Protein AF-A0A7Y5PXL3-F1 (afdb_monomer_lite)

Sequence (195 aa):
MLSSRPIRLAFLCAIALPSCVALAPESEGASERRELAARLFAEHCAACHGAAGEADGRVAASLFPPPRRFSDGRLRLTSARDGRPVRADIEATLRRGMPGSAMPSWEWLGDEAVGALAGHVLELVEVGAERRITLESLTAGEALDRAAARERAKELVQAEARFEAPPRVTPNASVLARGKALYRENCARCHGETG

Structure (mmCIF, N/CA/C/O backbone):
data_AF-A0A7Y5PXL3-F1
#
_entry.id   AF-A0A7Y5PXL3-F1
#
loop_
_atom_site.group_PDB
_atom_site.id
_atom_site.type_symbol
_atom_site.label_atom_id
_atom_site.label_alt_id
_atom_site.label_comp_id
_atom_site.label_asym_id
_atom_site.label_entity_id
_atom_site.label_seq_id
_atom_site.pdbx_PDB_ins_code
_atom_site.Cartn_x
_atom_site.Cartn_y
_atom_site.Cartn_z
_atom_site.occupancy
_atom_site.B_iso_or_equiv
_atom_site.auth_seq_id
_atom_site.auth_comp_id
_atom_site.auth_asym_id
_atom_site.auth_atom_id
_atom_site.pdbx_PDB_model_num
ATOM 1 N N . MET A 1 1 ? 18.479 -11.035 96.429 1.00 51.31 1 MET A N 1
ATOM 2 C CA . MET A 1 1 ? 18.845 -11.425 95.052 1.00 51.31 1 MET A CA 1
ATOM 3 C C . MET A 1 1 ? 17.591 -11.932 94.362 1.00 51.31 1 MET A C 1
ATOM 5 O O . MET A 1 1 ? 17.105 -12.970 94.768 1.00 51.31 1 MET A O 1
ATOM 9 N N . LEU A 1 2 ? 17.023 -11.167 93.429 1.00 42.59 2 LEU A N 1
ATOM 10 C CA . LEU A 1 2 ? 16.554 -11.609 92.107 1.00 42.59 2 LEU A CA 1
ATOM 11 C C . LEU A 1 2 ? 15.908 -10.394 91.428 1.00 42.59 2 LEU A C 1
ATOM 13 O O . LEU A 1 2 ? 14.932 -9.822 91.897 1.00 42.59 2 LEU A O 1
ATOM 17 N N . SER A 1 3 ? 16.567 -9.979 90.355 1.00 48.06 3 SER A N 1
ATOM 18 C CA . SER A 1 3 ? 16.198 -8.917 89.430 1.00 48.06 3 SER A CA 1
ATOM 19 C C . SER A 1 3 ? 15.136 -9.433 88.461 1.00 48.06 3 SER A C 1
ATOM 21 O O . SER A 1 3 ? 15.217 -10.575 88.011 1.00 48.06 3 SER A O 1
ATOM 23 N N . SER A 1 4 ? 14.152 -8.612 88.101 1.00 53.09 4 SER A N 1
ATOM 24 C CA . SER A 1 4 ? 13.255 -8.890 86.974 1.00 53.09 4 SER A CA 1
ATOM 25 C C . SER A 1 4 ? 12.930 -7.579 86.265 1.00 53.09 4 SER A C 1
ATOM 27 O O . SER A 1 4 ? 12.324 -6.673 86.828 1.00 53.09 4 SER A O 1
ATOM 29 N N . ARG A 1 5 ? 13.456 -7.462 85.042 1.00 57.03 5 ARG A N 1
ATOM 30 C CA . ARG A 1 5 ? 13.411 -6.285 84.163 1.00 57.03 5 ARG A CA 1
ATOM 31 C C . ARG A 1 5 ? 12.074 -6.211 83.406 1.00 57.03 5 ARG A C 1
ATOM 33 O O . ARG A 1 5 ? 11.535 -7.264 83.074 1.00 57.03 5 ARG A O 1
ATOM 40 N N . PRO A 1 6 ? 11.573 -5.013 83.053 1.00 57.16 6 PRO A N 1
ATOM 41 C CA . PRO A 1 6 ? 10.353 -4.877 82.263 1.00 57.16 6 PRO A CA 1
ATOM 42 C C . PRO A 1 6 ? 10.599 -5.123 80.765 1.00 57.16 6 PRO A C 1
ATOM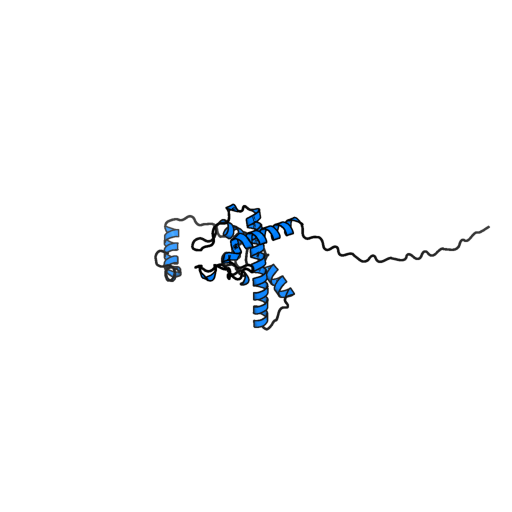 44 O O . PRO A 1 6 ? 11.599 -4.685 80.192 1.00 57.16 6 PRO A O 1
ATOM 47 N N . ILE A 1 7 ? 9.643 -5.810 80.140 1.00 56.44 7 ILE A N 1
ATOM 48 C CA . ILE A 1 7 ? 9.566 -6.114 78.706 1.00 56.44 7 ILE A CA 1
ATOM 49 C C . ILE A 1 7 ? 9.204 -4.828 77.947 1.00 56.44 7 ILE A C 1
ATOM 51 O O . ILE A 1 7 ? 8.174 -4.214 78.220 1.00 56.44 7 ILE A O 1
ATOM 55 N N . ARG A 1 8 ? 10.040 -4.410 76.988 1.00 53.31 8 ARG A N 1
ATOM 56 C CA . ARG A 1 8 ? 9.726 -3.317 76.053 1.00 53.31 8 ARG A CA 1
ATOM 57 C C . ARG A 1 8 ? 9.084 -3.903 74.796 1.00 53.31 8 ARG A C 1
ATOM 59 O O . ARG A 1 8 ? 9.737 -4.634 74.059 1.00 53.31 8 ARG A O 1
ATOM 66 N N . LEU A 1 9 ? 7.817 -3.570 74.563 1.00 53.19 9 LEU A N 1
ATOM 67 C CA . LEU A 1 9 ? 7.077 -3.904 73.348 1.00 53.19 9 LEU A CA 1
ATOM 68 C C . LEU A 1 9 ? 7.453 -2.895 72.249 1.00 53.19 9 LEU A C 1
ATOM 70 O O . LEU A 1 9 ? 7.174 -1.704 72.379 1.00 53.19 9 LEU A O 1
ATOM 74 N N . ALA A 1 10 ? 8.130 -3.352 71.196 1.00 53.47 10 ALA A N 1
ATOM 75 C CA . ALA A 1 10 ? 8.471 -2.528 70.042 1.00 53.47 10 ALA A CA 1
ATOM 76 C C . ALA A 1 10 ? 7.319 -2.563 69.024 1.00 53.47 10 ALA A C 1
ATOM 78 O O . ALA A 1 10 ? 7.068 -3.589 68.398 1.00 53.47 10 ALA A O 1
ATOM 79 N N . PHE A 1 11 ? 6.618 -1.439 68.864 1.00 52.25 11 PHE A N 1
ATOM 80 C CA . PHE A 1 11 ? 5.688 -1.213 67.758 1.00 52.25 11 PHE A CA 1
ATOM 81 C C . PHE A 1 11 ? 6.500 -0.963 66.477 1.00 52.25 11 PHE A C 1
ATOM 83 O O . PHE A 1 11 ? 7.099 0.101 66.319 1.00 52.25 11 PHE A O 1
ATOM 90 N N . LEU A 1 12 ? 6.533 -1.935 65.562 1.00 55.22 12 LEU A N 1
ATOM 91 C CA . LEU A 1 12 ? 6.991 -1.709 64.191 1.00 55.22 12 LEU A CA 1
ATOM 92 C C . LEU A 1 12 ? 5.851 -1.080 63.382 1.00 55.22 12 LEU A C 1
ATOM 94 O O . LEU A 1 12 ? 4.868 -1.736 63.047 1.00 55.22 12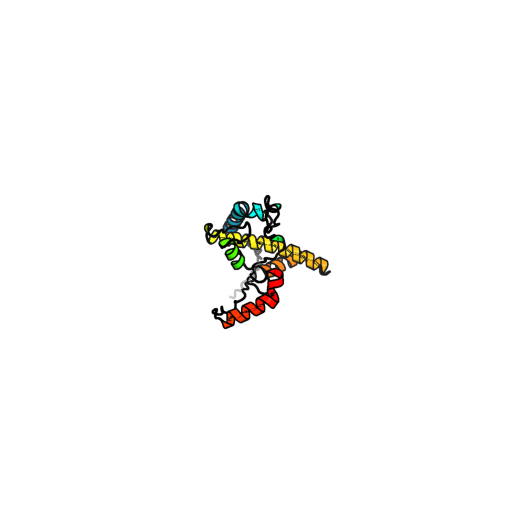 LEU A O 1
ATOM 98 N N . CYS A 1 13 ? 5.995 0.207 63.078 1.00 48.44 13 CYS A N 1
ATOM 99 C CA . CYS A 1 13 ? 5.156 0.925 62.128 1.00 48.44 13 CYS A CA 1
ATOM 100 C C . CYS A 1 13 ? 5.584 0.526 60.705 1.00 48.44 13 CYS A C 1
ATOM 102 O O . CYS A 1 13 ? 6.665 0.902 60.252 1.00 48.44 13 CYS A O 1
ATOM 104 N N . ALA A 1 14 ? 4.771 -0.278 60.018 1.0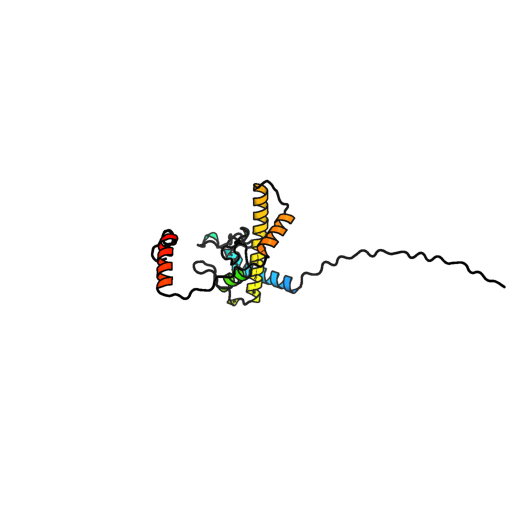0 59.69 14 ALA A N 1
ATOM 105 C CA . ALA A 1 14 ? 4.983 -0.617 58.615 1.00 59.69 14 ALA A CA 1
ATOM 106 C C . ALA A 1 14 ? 4.561 0.573 57.738 1.00 59.69 14 ALA A C 1
ATOM 108 O O . ALA A 1 14 ? 3.379 0.780 57.471 1.00 59.69 14 ALA A O 1
ATOM 109 N N . ILE A 1 15 ? 5.535 1.379 57.317 1.00 60.81 15 ILE A N 1
ATOM 110 C CA . ILE A 1 15 ? 5.332 2.462 56.352 1.00 60.81 15 ILE A CA 1
ATOM 111 C C . ILE A 1 15 ? 5.178 1.823 54.967 1.00 60.81 15 ILE A C 1
ATOM 113 O O . ILE A 1 15 ? 6.144 1.320 54.394 1.00 60.81 15 ILE A O 1
ATOM 117 N N . ALA A 1 16 ? 3.955 1.822 54.438 1.00 61.25 16 ALA A N 1
ATOM 118 C CA . ALA A 1 16 ? 3.683 1.457 53.055 1.00 61.25 16 ALA A CA 1
ATOM 119 C C . ALA A 1 16 ? 4.235 2.553 52.128 1.00 61.25 16 ALA A C 1
ATOM 121 O O . ALA A 1 16 ? 3.724 3.673 52.105 1.00 61.25 16 ALA A O 1
ATOM 122 N N . LEU A 1 17 ? 5.300 2.241 51.387 1.00 54.06 17 LEU A N 1
ATOM 123 C CA . LEU A 1 17 ? 5.822 3.113 50.338 1.00 54.06 17 LEU A CA 1
ATOM 124 C C . LEU A 1 17 ? 4.865 3.083 49.134 1.00 54.06 17 LEU A C 1
ATOM 126 O O . LEU A 1 17 ? 4.527 1.992 48.665 1.00 54.06 17 LEU A O 1
ATOM 130 N N . PRO A 1 18 ? 4.428 4.243 48.613 1.00 58.66 18 PRO A N 1
ATOM 131 C CA . PRO A 1 18 ? 3.624 4.289 47.405 1.00 58.66 18 PRO A CA 1
ATOM 132 C C . PRO A 1 18 ? 4.492 3.820 46.236 1.00 58.66 18 PRO A C 1
ATOM 134 O O . PRO A 1 18 ? 5.568 4.360 45.986 1.00 58.66 18 PRO A O 1
ATOM 137 N N . SER A 1 19 ? 4.031 2.778 45.547 1.00 54.12 19 SER A N 1
ATOM 138 C CA . SER A 1 19 ? 4.694 2.240 44.365 1.00 54.12 19 SER A CA 1
ATOM 139 C C . SER A 1 19 ? 4.644 3.294 43.258 1.00 54.12 19 SER A C 1
ATOM 141 O O . SER A 1 19 ? 3.607 3.533 42.640 1.00 54.12 19 SER A O 1
ATOM 143 N N . CYS A 1 20 ? 5.761 3.983 43.056 1.00 49.78 20 CYS A N 1
ATOM 144 C CA . CYS A 1 20 ? 5.993 4.834 41.904 1.00 49.78 20 CYS A CA 1
ATOM 145 C C . CYS A 1 20 ? 6.095 3.933 40.670 1.00 49.78 20 CYS A C 1
ATOM 147 O O . CYS A 1 20 ? 7.133 3.336 40.395 1.00 49.78 20 CYS A O 1
ATOM 149 N N . VAL A 1 21 ? 4.994 3.825 39.927 1.00 56.62 21 VAL A N 1
ATOM 150 C CA . VAL A 1 21 ? 5.004 3.267 38.575 1.00 56.62 21 VAL A CA 1
ATOM 151 C C . VAL A 1 21 ? 5.800 4.235 37.704 1.00 56.62 21 VAL A C 1
ATOM 153 O O . VAL A 1 21 ? 5.285 5.251 37.243 1.00 56.62 21 VAL A O 1
ATOM 156 N N . ALA A 1 22 ? 7.088 3.952 37.527 1.00 51.03 22 ALA A N 1
ATOM 157 C CA . ALA A 1 22 ? 7.892 4.594 36.506 1.00 51.03 22 ALA A CA 1
ATOM 158 C C . ALA A 1 22 ? 7.358 4.131 35.143 1.00 51.03 22 ALA A C 1
ATOM 160 O O . ALA A 1 22 ? 7.511 2.963 34.785 1.00 51.03 22 ALA A O 1
ATOM 161 N N . LEU A 1 23 ? 6.713 5.029 34.389 1.00 49.97 23 LEU A N 1
ATOM 162 C CA . LEU A 1 23 ? 6.572 4.829 32.950 1.00 49.97 23 LEU A CA 1
ATOM 163 C C . LEU A 1 23 ? 7.993 4.759 32.390 1.00 49.97 23 LEU A C 1
ATOM 165 O O . LEU A 1 23 ? 8.714 5.756 32.403 1.00 49.97 23 LEU A O 1
ATOM 169 N N . ALA A 1 24 ? 8.413 3.569 31.968 1.00 50.22 24 ALA A N 1
ATOM 170 C CA . ALA A 1 24 ? 9.673 3.416 31.265 1.00 50.22 24 ALA A CA 1
ATOM 171 C C . ALA A 1 24 ? 9.648 4.332 30.026 1.00 50.22 24 ALA A C 1
ATOM 173 O O . ALA A 1 24 ? 8.641 4.326 29.309 1.00 50.22 24 ALA A O 1
ATOM 174 N N . PRO A 1 25 ? 10.703 5.128 29.771 1.00 51.75 25 PRO A N 1
ATOM 175 C CA . PRO A 1 25 ? 10.797 5.879 28.531 1.00 51.75 25 PRO A CA 1
ATOM 176 C C . PRO A 1 25 ? 10.759 4.879 27.374 1.00 51.75 25 PRO A C 1
ATOM 178 O O . PRO A 1 25 ? 11.489 3.883 27.380 1.00 51.75 25 PRO A O 1
ATOM 181 N N . GLU A 1 26 ? 9.883 5.113 26.395 1.00 55.94 26 GLU A N 1
ATOM 182 C CA . GLU A 1 26 ? 10.004 4.441 25.103 1.00 55.94 26 GLU A CA 1
ATOM 183 C C . GLU A 1 26 ? 11.451 4.625 24.629 1.00 55.94 26 GLU A C 1
ATOM 185 O O . GLU A 1 26 ? 11.992 5.724 24.743 1.00 55.94 26 GLU A O 1
ATOM 190 N N . SER A 1 27 ? 12.110 3.545 24.197 1.00 65.19 27 SER A N 1
ATOM 191 C CA . SER A 1 27 ? 13.550 3.572 23.916 1.00 65.19 27 SER A CA 1
ATOM 192 C C . SER A 1 27 ? 13.899 4.748 22.997 1.00 65.19 27 SER A C 1
ATOM 194 O O . SER A 1 27 ? 13.214 4.960 22.001 1.00 65.19 27 SER A O 1
ATOM 196 N N . GLU A 1 28 ? 14.937 5.527 23.322 1.00 66.62 28 GLU A N 1
ATOM 197 C CA . GLU A 1 28 ? 15.302 6.763 22.598 1.00 66.62 28 GLU A CA 1
ATOM 198 C C . GLU A 1 28 ? 15.369 6.540 21.074 1.00 66.62 28 GLU A C 1
ATOM 200 O O . GLU A 1 28 ? 14.774 7.288 20.298 1.00 66.62 28 GLU A O 1
ATOM 205 N N . GLY A 1 29 ? 15.927 5.402 20.645 1.00 78.00 29 GLY A N 1
ATOM 206 C CA . GLY A 1 29 ? 15.971 5.023 19.231 1.00 78.00 29 GLY A CA 1
ATOM 207 C C . GLY A 1 29 ? 14.606 4.740 18.580 1.00 78.00 29 GLY A C 1
ATOM 208 O O . GLY A 1 29 ? 14.487 4.793 17.359 1.00 78.00 29 GLY A O 1
ATOM 209 N N . ALA A 1 30 ? 13.550 4.425 19.335 1.00 81.94 30 ALA A N 1
ATOM 210 C CA . ALA A 1 30 ? 12.190 4.331 18.797 1.00 81.94 30 ALA A CA 1
ATOM 211 C C . ALA A 1 30 ? 11.600 5.713 18.479 1.00 81.94 30 ALA A C 1
ATOM 213 O O . ALA A 1 30 ? 10.922 5.848 17.459 1.00 81.94 30 ALA A O 1
ATOM 214 N N . SER A 1 31 ? 11.885 6.734 19.297 1.00 86.88 31 SER A N 1
ATOM 215 C CA . SER A 1 31 ? 11.472 8.114 19.007 1.00 86.88 31 SER A CA 1
ATOM 216 C C . SER A 1 31 ? 12.170 8.645 17.761 1.00 86.88 31 SER A C 1
ATOM 218 O O . SER A 1 31 ? 11.500 9.078 16.825 1.00 86.88 31 SER A O 1
ATOM 220 N N . GLU A 1 32 ? 13.493 8.495 17.692 1.00 91.50 32 GLU A N 1
ATOM 221 C CA . GLU A 1 32 ? 14.299 8.942 16.551 1.00 91.50 32 GLU A CA 1
ATOM 222 C C . GLU A 1 32 ? 13.847 8.291 15.235 1.00 91.50 32 GLU A C 1
ATOM 224 O O . GLU A 1 32 ? 13.679 8.976 14.224 1.00 91.50 32 GLU A O 1
ATOM 229 N N . ARG A 1 33 ? 13.560 6.979 15.242 1.00 91.75 33 ARG A N 1
ATOM 230 C CA . ARG A 1 33 ? 13.028 6.281 14.058 1.00 91.75 33 ARG A CA 1
ATOM 231 C C . ARG A 1 33 ? 11.663 6.811 13.623 1.00 91.75 33 ARG A C 1
ATOM 233 O O . ARG A 1 33 ? 11.424 6.916 12.422 1.00 91.75 33 ARG A O 1
ATOM 240 N N . ARG A 1 34 ? 10.767 7.143 14.559 1.00 93.62 34 ARG A N 1
ATOM 241 C CA . ARG A 1 34 ? 9.452 7.723 14.225 1.00 93.62 34 ARG A CA 1
ATOM 242 C C . ARG A 1 34 ? 9.587 9.130 13.660 1.00 93.62 34 ARG A C 1
ATOM 244 O O . ARG A 1 34 ? 8.928 9.448 12.676 1.00 93.62 34 ARG A O 1
ATOM 251 N N . GLU A 1 35 ? 10.467 9.948 14.226 1.00 95.81 35 GLU A N 1
ATOM 252 C CA . GLU A 1 35 ? 10.753 11.292 13.716 1.00 95.81 35 GLU A CA 1
ATOM 253 C C . GLU A 1 35 ? 11.380 11.244 12.319 1.00 95.81 35 GLU A C 1
ATOM 255 O O . GLU A 1 35 ? 10.972 11.990 11.427 1.00 95.81 35 GLU A O 1
ATOM 260 N N . LEU A 1 36 ? 12.330 10.329 12.094 1.00 96.31 36 LEU A N 1
ATOM 261 C CA . LEU A 1 36 ? 12.888 10.055 10.772 1.00 96.31 36 LEU A CA 1
ATOM 262 C C . LEU A 1 36 ? 11.789 9.647 9.785 1.00 96.31 36 LEU A C 1
ATOM 264 O O . LEU A 1 36 ? 11.693 10.232 8.707 1.00 96.31 36 LEU A O 1
ATOM 268 N N . ALA A 1 37 ? 10.943 8.685 10.157 1.00 97.38 37 ALA A N 1
ATOM 269 C CA . ALA A 1 37 ? 9.873 8.202 9.294 1.00 97.38 37 ALA A CA 1
ATOM 270 C C . ALA A 1 37 ? 8.865 9.304 8.945 1.00 97.38 37 ALA A C 1
ATOM 272 O O . ALA A 1 37 ? 8.506 9.445 7.779 1.00 97.38 37 ALA A O 1
ATOM 273 N N . ALA A 1 38 ? 8.447 10.110 9.925 1.00 97.31 38 ALA A N 1
ATOM 274 C CA . ALA A 1 38 ? 7.505 11.206 9.720 1.00 97.31 38 ALA A CA 1
ATOM 275 C C . ALA A 1 38 ? 8.065 12.269 8.761 1.00 97.31 38 ALA A C 1
ATOM 277 O O . ALA A 1 38 ? 7.357 12.708 7.852 1.00 97.31 38 ALA A O 1
ATOM 278 N N . ARG A 1 39 ? 9.345 12.644 8.914 1.00 98.19 39 ARG A N 1
ATOM 279 C CA . ARG A 1 39 ? 10.019 13.576 7.992 1.00 98.19 39 ARG A CA 1
ATOM 280 C C . ARG A 1 39 ? 10.087 13.008 6.577 1.00 98.19 39 ARG A C 1
ATOM 282 O O . ARG A 1 39 ? 9.607 13.648 5.645 1.00 98.19 39 ARG A O 1
ATOM 289 N N . LEU A 1 40 ? 10.592 11.783 6.424 1.00 98.44 40 LEU A N 1
ATOM 290 C CA . LEU A 1 40 ? 10.701 11.131 5.116 1.00 98.44 40 LEU A CA 1
ATOM 291 C C . LEU A 1 40 ? 9.334 10.954 4.448 1.00 98.44 40 LEU A C 1
ATOM 293 O O . LEU A 1 40 ? 9.194 11.175 3.248 1.00 98.44 40 LEU A O 1
ATOM 297 N N . PHE A 1 41 ? 8.303 10.587 5.210 1.00 98.62 41 PHE A N 1
ATOM 298 C CA . PHE A 1 41 ? 6.957 10.429 4.675 1.00 98.62 41 PHE A CA 1
ATOM 299 C C . PHE A 1 41 ? 6.381 11.769 4.206 1.00 98.62 41 PHE A C 1
ATOM 301 O O . PHE A 1 41 ? 5.799 11.839 3.121 1.00 98.62 41 PHE A O 1
ATOM 308 N N . ALA A 1 42 ? 6.573 12.844 4.973 1.00 98.44 42 ALA A N 1
ATOM 309 C CA . ALA A 1 42 ? 6.156 14.185 4.571 1.00 98.44 42 ALA A CA 1
ATOM 310 C C . ALA A 1 42 ? 6.868 14.651 3.287 1.00 98.44 42 ALA A C 1
ATOM 312 O O . ALA A 1 42 ? 6.223 15.194 2.387 1.00 98.44 42 ALA A O 1
ATOM 313 N N . GLU A 1 43 ? 8.172 14.393 3.181 1.00 98.12 43 GLU A N 1
ATOM 314 C CA . GLU A 1 43 ? 9.009 14.789 2.044 1.00 98.12 43 GLU A CA 1
ATOM 315 C C . GLU A 1 43 ? 8.706 13.979 0.773 1.00 98.12 43 GLU A C 1
ATOM 317 O O . GLU A 1 43 ? 8.638 14.540 -0.324 1.00 98.12 43 GLU A O 1
ATOM 322 N N . HIS A 1 44 ? 8.496 12.667 0.905 1.00 98.19 44 HIS A N 1
ATOM 323 C CA . HIS A 1 44 ? 8.501 11.742 -0.231 1.00 98.19 44 HIS A CA 1
ATOM 324 C C . HIS A 1 44 ? 7.153 11.075 -0.529 1.00 98.19 44 HIS A C 1
ATOM 326 O O . HIS A 1 44 ? 6.914 10.667 -1.666 1.00 98.19 44 HIS A O 1
ATOM 332 N N . CYS A 1 45 ? 6.252 10.961 0.449 1.00 98.38 45 CYS A N 1
ATOM 333 C CA . CYS A 1 45 ? 5.047 10.131 0.328 1.00 98.38 45 CYS A CA 1
ATOM 334 C C . CYS A 1 45 ? 3.745 10.941 0.381 1.00 98.38 45 CYS A C 1
ATOM 336 O O . CYS A 1 45 ? 2.821 10.680 -0.396 1.00 98.38 45 CYS A O 1
ATOM 338 N N . ALA A 1 46 ? 3.666 11.947 1.255 1.00 98.44 46 ALA A N 1
ATOM 339 C CA . ALA A 1 46 ? 2.437 12.685 1.552 1.00 98.44 46 ALA A CA 1
ATOM 340 C C . ALA A 1 46 ? 1.878 13.457 0.344 1.00 98.44 46 ALA A C 1
ATOM 342 O O . ALA A 1 46 ? 0.673 13.688 0.260 1.00 98.44 46 ALA A O 1
ATOM 343 N N . ALA A 1 47 ? 2.726 13.805 -0.632 1.00 98.25 47 ALA A N 1
ATOM 344 C CA . ALA A 1 47 ? 2.300 14.414 -1.893 1.00 98.25 47 ALA A CA 1
ATOM 345 C C . ALA A 1 47 ? 1.229 13.588 -2.624 1.00 98.25 47 ALA A C 1
ATOM 347 O O . ALA A 1 47 ? 0.319 14.167 -3.219 1.00 98.25 47 ALA A O 1
ATOM 348 N N . CYS A 1 48 ? 1.340 12.259 -2.555 1.00 98.44 48 CYS A N 1
ATOM 349 C CA . CYS A 1 48 ? 0.436 11.311 -3.200 1.00 98.44 48 CYS A CA 1
ATOM 350 C C . CYS A 1 48 ? -0.490 10.643 -2.175 1.00 98.44 48 CYS A C 1
ATOM 352 O O . CYS A 1 48 ? -1.695 10.575 -2.378 1.00 98.44 48 CYS A O 1
ATOM 354 N N . HIS A 1 49 ? 0.057 10.160 -1.059 1.00 98.31 49 HIS A N 1
ATOM 355 C CA . HIS A 1 49 ? -0.701 9.377 -0.080 1.00 98.31 49 HIS A CA 1
ATOM 356 C C . HIS A 1 49 ? -1.474 10.225 0.938 1.00 98.31 49 HIS A C 1
ATOM 358 O O . HIS A 1 49 ? -2.320 9.674 1.636 1.00 98.31 49 HIS A O 1
ATOM 364 N N . GLY A 1 50 ? -1.216 11.536 1.015 1.00 98.25 50 GLY A N 1
ATOM 365 C CA . GLY A 1 50 ? -1.754 12.404 2.063 1.00 98.25 50 GLY A CA 1
ATOM 366 C C . GLY A 1 50 ? -1.045 12.204 3.402 1.00 98.25 50 GLY A C 1
ATOM 367 O O . GLY A 1 50 ? -0.513 11.129 3.672 1.00 98.25 50 GLY A O 1
ATOM 368 N N . ALA A 1 51 ? -1.034 13.226 4.261 1.00 97.00 51 ALA A N 1
ATOM 369 C CA . ALA A 1 51 ? -0.342 13.163 5.556 1.00 97.00 51 ALA A CA 1
ATOM 370 C C . ALA A 1 51 ? -0.930 12.096 6.499 1.00 97.00 51 ALA A C 1
ATOM 372 O O . ALA A 1 51 ? -0.199 11.484 7.268 1.00 97.00 51 ALA A O 1
ATOM 373 N N . ALA A 1 52 ? -2.240 11.848 6.404 1.00 96.19 52 ALA A N 1
ATOM 374 C CA . ALA A 1 52 ? -2.943 10.820 7.172 1.00 96.19 52 ALA A CA 1
ATOM 375 C C . ALA A 1 52 ? -3.119 9.494 6.402 1.00 96.19 52 ALA A C 1
ATOM 377 O O . ALA A 1 52 ? -3.834 8.607 6.859 1.00 96.19 52 ALA A O 1
ATOM 378 N N . GLY A 1 53 ? -2.499 9.345 5.225 1.00 97.19 53 GLY A N 1
ATOM 379 C CA . GLY A 1 53 ? -2.641 8.135 4.412 1.00 97.19 53 GLY A CA 1
ATOM 380 C C . GLY A 1 53 ? -3.999 7.990 3.714 1.00 97.19 53 GLY A C 1
ATOM 381 O O . GLY A 1 53 ? -4.384 6.878 3.355 1.00 97.19 53 GLY A O 1
ATOM 382 N N . GLU A 1 54 ? -4.731 9.084 3.507 1.00 97.50 54 GLU A N 1
ATOM 383 C CA . GLU A 1 54 ? -6.076 9.093 2.914 1.00 97.50 54 GLU A CA 1
ATOM 384 C C . GLU A 1 54 ? -6.078 9.038 1.373 1.00 97.50 54 GLU A C 1
ATOM 386 O O . GLU A 1 54 ? -7.138 9.081 0.752 1.00 97.50 54 GLU A O 1
ATOM 391 N N . ALA A 1 55 ? -4.910 8.913 0.731 1.00 97.50 55 ALA A N 1
ATOM 392 C CA . ALA A 1 55 ? -4.752 9.003 -0.726 1.00 97.50 55 ALA A CA 1
ATOM 393 C C . ALA A 1 55 ? -5.343 10.297 -1.317 1.00 97.50 55 ALA A C 1
ATOM 395 O O . ALA A 1 55 ? -5.900 10.302 -2.413 1.00 97.50 55 ALA A O 1
ATOM 396 N N . ASP A 1 56 ? -5.224 11.390 -0.571 1.00 97.88 56 ASP A N 1
ATOM 397 C CA . ASP A 1 56 ? -5.756 12.720 -0.871 1.00 97.88 56 ASP A CA 1
ATOM 398 C C . ASP A 1 56 ? -4.642 13.774 -0.980 1.00 97.88 56 ASP A C 1
ATOM 400 O O . ASP A 1 56 ? -4.887 14.978 -0.898 1.00 97.88 56 ASP A O 1
ATOM 404 N N . GLY A 1 57 ? -3.396 13.327 -1.168 1.00 98.12 57 GLY A N 1
ATOM 405 C CA . GLY A 1 57 ? -2.265 14.220 -1.365 1.00 98.12 57 GLY A CA 1
ATOM 406 C C . GLY A 1 57 ? -2.476 15.155 -2.562 1.00 98.12 57 GLY A C 1
ATOM 407 O O . GLY A 1 57 ? -3.231 14.857 -3.486 1.00 98.12 57 GLY A O 1
ATOM 408 N N . ARG A 1 58 ? -1.767 16.290 -2.579 1.00 97.94 58 ARG A N 1
ATOM 409 C CA . ARG A 1 58 ? -1.938 17.363 -3.580 1.00 97.94 58 ARG A CA 1
ATOM 410 C C . ARG A 1 58 ? -1.903 16.907 -5.049 1.00 97.94 58 ARG A C 1
ATOM 412 O O . ARG A 1 58 ? -2.457 17.600 -5.893 1.00 97.94 58 ARG A O 1
ATOM 419 N N . VAL A 1 59 ? -1.236 15.788 -5.367 1.00 97.62 59 VAL A N 1
ATOM 420 C CA . VAL A 1 59 ? -1.200 15.224 -6.732 1.00 97.62 59 VAL A CA 1
ATOM 421 C C . VAL A 1 59 ? -2.081 13.984 -6.916 1.00 97.62 59 VAL A C 1
ATOM 423 O O . VAL A 1 59 ? -2.216 13.513 -8.039 1.00 97.62 59 VAL A O 1
ATOM 426 N N . ALA A 1 60 ? -2.693 13.451 -5.853 1.00 97.75 60 ALA A N 1
ATOM 427 C CA . ALA A 1 60 ? -3.381 12.159 -5.850 1.00 97.75 60 ALA A CA 1
ATOM 428 C C . ALA A 1 60 ? -4.490 12.050 -6.905 1.00 97.75 60 ALA A C 1
ATOM 430 O O . ALA A 1 60 ? -4.582 11.035 -7.592 1.00 97.75 60 ALA A O 1
ATOM 431 N N . ALA A 1 61 ? -5.288 13.109 -7.072 1.00 97.38 61 ALA A N 1
ATOM 432 C CA . ALA A 1 61 ? -6.401 13.145 -8.022 1.00 97.38 61 ALA A CA 1
ATOM 433 C C . ALA A 1 61 ? -5.962 13.041 -9.496 1.00 97.38 61 ALA A C 1
ATOM 435 O O . ALA A 1 61 ? -6.770 12.682 -10.349 1.00 97.38 61 ALA A O 1
ATOM 436 N N . SER A 1 62 ? -4.692 13.328 -9.795 1.00 97.12 62 SER A N 1
ATOM 437 C CA . SER A 1 62 ? -4.131 13.295 -11.151 1.00 97.12 62 SER A CA 1
ATOM 438 C C . SER A 1 62 ? -3.382 11.995 -11.466 1.00 97.12 62 SER A C 1
ATOM 440 O O . SER A 1 62 ? -2.791 11.881 -12.539 1.00 97.12 62 SER A O 1
ATOM 442 N N . LEU A 1 63 ? -3.355 11.025 -10.545 1.00 97.25 63 LEU A N 1
ATOM 443 C CA . LEU A 1 63 ? -2.620 9.771 -10.710 1.00 97.25 63 LEU A CA 1
ATOM 444 C C . LEU A 1 63 ? -3.549 8.621 -11.101 1.00 97.25 63 LEU A C 1
ATOM 446 O O . LEU A 1 63 ? -4.589 8.398 -10.480 1.00 97.25 63 LEU A O 1
ATOM 450 N N . PHE A 1 64 ? -3.126 7.841 -12.095 1.00 95.50 64 PHE A N 1
ATOM 451 C CA . PHE A 1 64 ? -3.757 6.577 -12.454 1.00 95.50 64 PHE A CA 1
ATOM 452 C C . PHE A 1 64 ? -2.698 5.467 -12.566 1.00 95.50 64 PHE A C 1
ATOM 454 O O . PHE A 1 64 ? -1.762 5.617 -13.355 1.00 95.50 64 PHE A O 1
ATOM 461 N N . PRO A 1 65 ? -2.825 4.357 -11.812 1.00 95.56 65 PRO A N 1
ATOM 462 C CA . PRO A 1 65 ? -3.818 4.109 -10.759 1.00 95.56 65 PRO A CA 1
ATOM 463 C C . PRO A 1 65 ? -3.686 5.086 -9.568 1.00 95.56 65 PRO A C 1
ATOM 465 O O . PRO A 1 65 ? -2.611 5.660 -9.371 1.00 95.56 65 PRO A O 1
ATOM 468 N N . PRO A 1 66 ? -4.753 5.275 -8.765 1.00 96.94 66 PRO A N 1
ATOM 469 C CA . PRO A 1 66 ? -4.699 6.141 -7.591 1.00 96.94 66 PRO A CA 1
ATOM 470 C C . PRO A 1 66 ? -3.735 5.584 -6.530 1.00 96.94 66 PRO A C 1
ATOM 472 O O . PRO A 1 66 ? -3.554 4.361 -6.437 1.00 96.94 66 PRO A O 1
ATOM 475 N N . PRO A 1 67 ? -3.136 6.450 -5.693 1.00 97.56 67 PRO A N 1
ATOM 476 C CA . PRO A 1 67 ? -2.281 6.005 -4.603 1.00 97.56 67 PRO A CA 1
ATOM 477 C C . PRO A 1 67 ? -3.061 5.150 -3.597 1.00 97.56 67 PRO A C 1
ATOM 479 O O . PRO A 1 67 ? -4.268 5.300 -3.400 1.00 97.56 67 PRO A O 1
ATOM 482 N N . ARG A 1 68 ? -2.360 4.229 -2.929 1.00 97.19 68 ARG A N 1
ATOM 483 C CA . ARG A 1 68 ? -2.957 3.388 -1.884 1.00 97.19 68 ARG A CA 1
ATOM 484 C C . ARG A 1 68 ? -3.421 4.267 -0.718 1.00 97.19 68 ARG A C 1
ATOM 486 O O . ARG A 1 68 ? -2.602 4.917 -0.076 1.00 97.19 68 ARG A O 1
ATOM 493 N N . ARG A 1 69 ? -4.722 4.219 -0.421 1.00 97.19 69 ARG A N 1
ATOM 494 C CA . ARG A 1 69 ? -5.329 4.755 0.807 1.00 97.19 69 ARG A CA 1
ATOM 495 C C . ARG A 1 69 ? -5.058 3.801 1.970 1.00 97.19 69 ARG A C 1
ATOM 497 O O . ARG A 1 69 ? -5.585 2.691 1.955 1.00 97.19 69 ARG A O 1
ATOM 504 N N . PHE A 1 70 ? -4.197 4.174 2.905 1.00 97.25 70 PHE A N 1
ATOM 505 C CA . PHE A 1 70 ? -3.831 3.355 4.066 1.00 97.25 70 PHE A CA 1
ATOM 506 C C . PHE A 1 70 ? -4.948 3.306 5.115 1.00 97.25 70 PHE A C 1
ATOM 508 O O . PHE A 1 70 ? -5.104 2.287 5.786 1.00 97.25 70 PHE A O 1
ATOM 515 N N . SER A 1 71 ? -5.789 4.341 5.171 1.00 91.94 71 SER A N 1
ATOM 516 C CA . SER A 1 71 ? -6.943 4.428 6.074 1.00 91.94 71 SER A CA 1
ATOM 517 C C . SER A 1 71 ? -8.035 3.374 5.840 1.00 91.94 71 SER A C 1
ATOM 519 O O . SER A 1 71 ? -8.884 3.179 6.704 1.00 91.94 71 SER A O 1
ATOM 521 N N . ASP A 1 72 ? -7.974 2.607 4.745 1.00 93.44 72 ASP A N 1
ATOM 522 C CA . ASP A 1 72 ? -8.819 1.416 4.548 1.00 93.44 72 ASP A CA 1
ATOM 523 C C . ASP A 1 72 ? -8.461 0.269 5.516 1.00 93.44 72 ASP A C 1
ATOM 525 O O . ASP A 1 72 ? -9.175 -0.734 5.609 1.00 93.44 72 ASP A O 1
ATOM 529 N N . GLY A 1 73 ? -7.320 0.361 6.208 1.00 93.94 73 GLY A N 1
ATOM 530 C CA . GLY A 1 73 ? -6.861 -0.660 7.147 1.00 93.94 73 GLY A CA 1
ATOM 531 C C . GLY A 1 73 ? -6.475 -1.984 6.488 1.00 93.94 73 GLY A C 1
ATOM 532 O O . GLY A 1 73 ? -6.516 -3.032 7.133 1.00 93.94 73 GLY A O 1
ATOM 533 N N . ARG A 1 74 ? -6.181 -1.958 5.181 1.00 91.75 74 ARG A N 1
ATOM 534 C CA . ARG A 1 74 ? -5.868 -3.128 4.349 1.00 91.75 74 ARG A CA 1
ATOM 535 C C . ARG A 1 74 ? -4.834 -2.764 3.288 1.00 91.75 74 ARG A C 1
ATOM 537 O O . ARG A 1 74 ? -4.858 -1.666 2.732 1.00 91.75 74 ARG A O 1
ATOM 544 N N . LEU A 1 75 ? -3.974 -3.719 2.941 1.00 93.44 75 LEU A N 1
ATOM 545 C CA . LEU A 1 75 ? -3.017 -3.600 1.840 1.00 93.44 75 LEU A CA 1
ATOM 546 C C . LEU A 1 75 ? -3.298 -4.655 0.770 1.00 93.44 75 LEU A C 1
ATOM 548 O O . LEU A 1 75 ? -3.741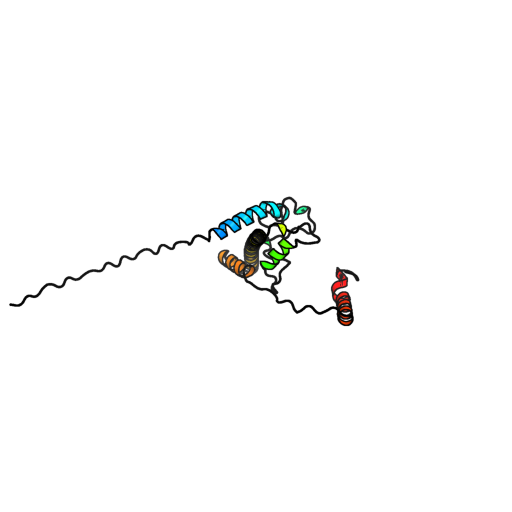 -5.758 1.070 1.00 93.44 75 LEU A O 1
ATOM 552 N N . ARG A 1 76 ? -3.051 -4.302 -0.497 1.00 90.06 76 ARG A N 1
ATOM 553 C CA . ARG A 1 76 ? -3.283 -5.206 -1.638 1.00 90.06 76 ARG A CA 1
ATOM 554 C C . ARG A 1 76 ? -2.182 -6.255 -1.784 1.00 90.06 76 ARG A C 1
ATOM 556 O O . ARG A 1 76 ? -2.461 -7.366 -2.219 1.00 90.06 76 ARG A O 1
ATOM 563 N N . LEU A 1 77 ? -0.942 -5.877 -1.479 1.00 91.75 77 LEU A N 1
ATOM 564 C CA . LEU A 1 77 ? 0.220 -6.754 -1.561 1.00 91.75 77 LEU A CA 1
ATOM 565 C C . LEU A 1 77 ? 0.547 -7.232 -0.154 1.00 91.75 77 LEU A C 1
ATOM 567 O O . LEU A 1 77 ? 1.046 -6.465 0.666 1.00 91.75 77 LEU A O 1
ATOM 571 N N . THR A 1 78 ? 0.209 -8.483 0.117 1.00 91.81 78 THR A N 1
ATOM 572 C CA . THR A 1 78 ? 0.547 -9.152 1.364 1.00 91.81 78 THR A CA 1
ATOM 573 C C . THR A 1 78 ? 0.773 -10.631 1.109 1.00 91.81 78 THR A C 1
ATOM 575 O O . THR A 1 78 ? 0.089 -11.264 0.302 1.00 91.81 78 THR A O 1
ATOM 578 N N . SER A 1 79 ? 1.765 -11.160 1.801 1.00 90.69 79 SER A N 1
ATOM 579 C CA . SER A 1 79 ? 2.102 -12.565 1.895 1.00 90.69 79 SER A CA 1
ATOM 580 C C . SER A 1 79 ? 1.268 -13.277 2.958 1.00 90.69 79 SER A C 1
ATOM 582 O O . SER A 1 79 ? 1.369 -14.490 3.071 1.00 90.69 79 SER A O 1
ATOM 584 N N . ALA A 1 80 ? 0.422 -12.598 3.734 1.00 88.56 80 ALA A N 1
ATOM 585 C CA . ALA A 1 80 ? -0.473 -13.268 4.672 1.00 88.56 80 ALA A CA 1
ATOM 586 C C . ALA A 1 80 ? -1.710 -13.848 3.961 1.00 88.56 80 ALA A C 1
ATOM 588 O O . ALA A 1 80 ? -2.373 -13.171 3.175 1.00 88.56 80 ALA A O 1
ATOM 589 N N . ARG A 1 81 ? -2.060 -15.109 4.265 1.00 84.62 81 ARG A N 1
ATOM 590 C CA . ARG A 1 81 ? -3.213 -15.804 3.649 1.00 84.62 81 ARG A CA 1
ATOM 591 C C . ARG A 1 81 ? -4.557 -15.133 3.930 1.00 84.62 81 ARG A C 1
ATOM 593 O O . ARG A 1 81 ? -5.450 -15.202 3.095 1.00 84.62 81 ARG A O 1
ATOM 600 N N . ASP A 1 82 ? -4.704 -14.535 5.104 1.00 85.62 82 ASP A N 1
ATOM 601 C CA . ASP A 1 82 ? -5.910 -13.824 5.539 1.00 85.62 82 ASP A CA 1
ATOM 602 C C . ASP A 1 82 ? -5.970 -12.377 5.012 1.00 85.62 82 ASP A C 1
ATOM 604 O O . ASP A 1 82 ? -6.926 -11.650 5.279 1.00 85.62 82 ASP A O 1
ATOM 608 N N . GLY A 1 83 ? -4.971 -11.957 4.228 1.00 86.38 83 GLY A N 1
ATOM 609 C CA . GLY A 1 83 ? -4.920 -10.634 3.624 1.00 86.38 83 GLY A CA 1
ATOM 610 C C . GLY A 1 83 ? -4.536 -9.514 4.593 1.00 86.38 83 GLY A C 1
ATOM 611 O O . GLY A 1 83 ? -4.696 -8.342 4.238 1.00 86.38 83 GLY A O 1
ATOM 612 N N . ARG A 1 84 ? -4.045 -9.830 5.801 1.00 88.81 84 ARG A N 1
ATOM 613 C CA . ARG A 1 84 ? -3.579 -8.807 6.746 1.00 88.81 84 ARG A CA 1
ATOM 614 C C . ARG A 1 84 ? -2.259 -8.165 6.289 1.00 88.81 84 ARG A C 1
ATOM 616 O O . ARG A 1 84 ? -1.500 -8.807 5.567 1.00 88.81 84 ARG A O 1
ATOM 623 N N . PRO A 1 85 ? -1.957 -6.913 6.665 1.00 91.94 85 PRO A N 1
ATOM 624 C CA . PRO A 1 85 ? -0.686 -6.270 6.325 1.00 91.94 85 PRO A CA 1
ATOM 625 C C . PRO A 1 85 ? 0.516 -7.015 6.919 1.00 91.94 85 PRO A C 1
ATOM 627 O O . PRO A 1 85 ? 0.435 -7.551 8.017 1.00 91.94 85 PRO A O 1
ATOM 630 N N . VAL A 1 86 ? 1.646 -7.009 6.212 1.00 92.00 86 VAL A N 1
ATOM 631 C CA . VAL A 1 86 ? 2.909 -7.584 6.695 1.00 92.00 86 VAL A CA 1
ATOM 632 C C . VAL A 1 86 ? 4.028 -6.582 6.440 1.00 92.00 86 VAL A C 1
ATOM 634 O O . VAL A 1 86 ? 4.215 -6.123 5.312 1.00 92.00 86 VAL A O 1
ATOM 637 N N . ARG A 1 87 ? 4.806 -6.266 7.482 1.00 93.19 87 ARG A N 1
ATOM 638 C CA . ARG A 1 87 ? 5.916 -5.297 7.421 1.00 93.19 87 ARG A CA 1
ATOM 639 C C . ARG A 1 87 ? 6.870 -5.551 6.255 1.00 93.19 87 ARG A C 1
ATOM 641 O O . ARG A 1 87 ? 7.166 -4.641 5.489 1.00 93.19 87 ARG A O 1
ATOM 648 N N . ALA A 1 88 ? 7.313 -6.796 6.104 1.00 93.12 88 ALA A N 1
ATOM 649 C CA . ALA A 1 88 ? 8.277 -7.173 5.075 1.00 93.12 88 ALA A CA 1
ATOM 650 C C . ALA A 1 88 ? 7.750 -6.954 3.647 1.00 93.12 88 ALA A C 1
ATOM 652 O O . ALA A 1 88 ? 8.526 -6.625 2.754 1.00 93.12 88 ALA A O 1
ATOM 653 N N . ASP A 1 89 ? 6.438 -7.077 3.426 1.00 94.81 89 ASP A N 1
ATOM 654 C CA . ASP A 1 89 ? 5.843 -6.802 2.116 1.00 94.81 89 ASP A CA 1
ATOM 655 C C . ASP A 1 89 ? 5.798 -5.301 1.820 1.00 94.81 89 ASP A C 1
ATOM 657 O O . ASP A 1 89 ? 5.981 -4.889 0.672 1.00 94.81 89 ASP A O 1
ATOM 661 N N . ILE A 1 90 ? 5.622 -4.469 2.851 1.00 96.44 90 ILE A N 1
ATOM 662 C CA . ILE A 1 90 ? 5.716 -3.010 2.730 1.00 96.44 90 ILE A CA 1
ATOM 663 C C . ILE A 1 90 ? 7.153 -2.611 2.401 1.00 96.44 90 ILE A C 1
ATOM 665 O O . ILE A 1 90 ? 7.364 -1.878 1.441 1.00 96.44 90 ILE A O 1
ATOM 669 N N . GLU A 1 91 ? 8.145 -3.142 3.118 1.00 97.50 91 GLU A N 1
ATOM 670 C CA . GLU A 1 91 ? 9.565 -2.900 2.824 1.00 97.50 91 GLU A CA 1
ATOM 671 C C . GLU A 1 91 ? 9.925 -3.336 1.398 1.00 97.50 91 GLU A C 1
ATOM 673 O O . GLU A 1 91 ? 10.537 -2.577 0.645 1.00 97.50 91 GLU A O 1
ATOM 678 N N . ALA A 1 92 ? 9.483 -4.524 0.977 1.00 96.75 92 ALA A N 1
ATOM 679 C CA . ALA A 1 92 ? 9.694 -5.014 -0.381 1.00 96.75 92 ALA A CA 1
ATOM 680 C C . ALA A 1 92 ? 8.984 -4.150 -1.440 1.00 96.75 92 ALA A C 1
ATOM 682 O O . ALA A 1 92 ? 9.475 -4.029 -2.565 1.00 96.75 92 ALA A O 1
ATOM 683 N N . THR A 1 93 ? 7.836 -3.556 -1.104 1.00 97.88 93 THR A N 1
ATOM 684 C CA . THR A 1 93 ? 7.121 -2.613 -1.975 1.00 97.88 93 THR A CA 1
ATOM 685 C C . THR A 1 93 ? 7.856 -1.279 -2.058 1.00 97.88 93 THR A C 1
ATOM 687 O O . THR A 1 93 ? 8.033 -0.763 -3.154 1.00 97.88 93 THR A O 1
ATOM 690 N N . LEU A 1 94 ? 8.346 -0.740 -0.938 1.00 98.31 94 LEU A N 1
ATOM 691 C CA . LEU A 1 94 ? 9.117 0.505 -0.910 1.00 98.31 94 LEU A CA 1
ATOM 692 C C . LEU A 1 94 ? 10.410 0.382 -1.722 1.00 98.31 94 LEU A C 1
ATOM 694 O O . LEU A 1 94 ? 10.703 1.245 -2.544 1.00 98.31 94 LEU A O 1
ATOM 698 N N . ARG A 1 95 ? 11.149 -0.720 -1.560 1.00 98.50 95 ARG A N 1
ATOM 699 C CA . ARG A 1 95 ? 12.393 -0.960 -2.309 1.00 98.50 95 ARG A CA 1
ATOM 700 C C . ARG A 1 95 ? 12.150 -1.087 -3.803 1.00 98.50 95 ARG A C 1
ATOM 702 O O . ARG A 1 95 ? 12.859 -0.488 -4.597 1.00 98.50 95 ARG A O 1
ATOM 709 N N . ARG A 1 96 ? 11.131 -1.842 -4.204 1.00 97.94 96 ARG A N 1
ATOM 710 C CA . ARG A 1 96 ? 10.836 -2.089 -5.622 1.00 97.94 96 ARG A CA 1
ATOM 711 C C . ARG A 1 96 ? 10.125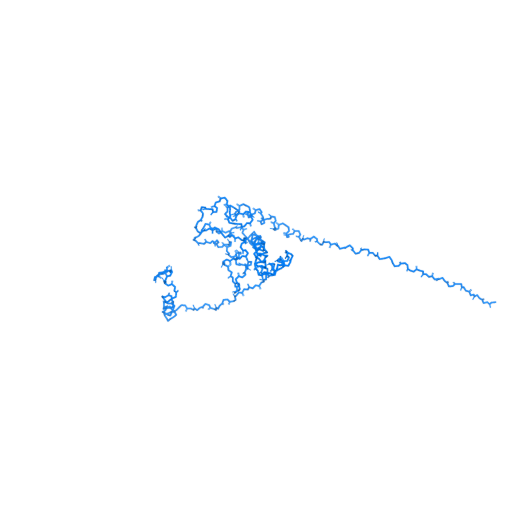 -0.917 -6.301 1.00 97.94 96 ARG A C 1
ATOM 713 O O . ARG A 1 96 ? 10.213 -0.776 -7.518 1.00 97.94 96 ARG A O 1
ATOM 720 N N . GLY A 1 97 ? 9.379 -0.123 -5.538 1.00 97.56 97 GLY A N 1
ATOM 721 C CA . GLY A 1 97 ? 8.300 0.701 -6.072 1.00 97.56 97 GLY A CA 1
ATOM 722 C C . GLY A 1 97 ? 7.137 -0.152 -6.588 1.00 97.56 97 GLY A C 1
ATOM 723 O O . GLY A 1 97 ? 7.048 -1.358 -6.332 1.00 97.56 97 GLY A O 1
ATOM 724 N N . MET A 1 98 ? 6.241 0.470 -7.354 1.00 96.94 98 MET A N 1
ATOM 725 C CA . MET A 1 98 ? 5.097 -0.217 -7.960 1.00 96.94 98 MET A CA 1
ATOM 726 C C . MET A 1 98 ? 5.064 0.036 -9.472 1.00 96.94 98 MET A C 1
ATOM 728 O O . MET A 1 98 ? 4.459 1.016 -9.918 1.00 96.94 98 MET A O 1
ATOM 732 N N . PRO A 1 99 ? 5.706 -0.839 -10.272 1.00 95.69 99 PRO A N 1
ATOM 733 C CA . PRO A 1 99 ? 5.686 -0.748 -11.729 1.00 95.69 99 PRO A CA 1
ATOM 734 C C . PRO A 1 99 ? 4.261 -0.651 -12.285 1.00 95.69 99 PRO A C 1
ATOM 736 O O . PRO A 1 99 ? 3.351 -1.323 -11.799 1.00 95.69 99 PRO A O 1
ATOM 739 N N . GLY A 1 100 ? 4.069 0.193 -13.301 1.00 95.06 100 GLY A N 1
ATOM 740 C CA . GLY A 1 100 ? 2.738 0.517 -13.830 1.00 95.06 100 GLY A CA 1
ATOM 741 C C . GLY A 1 100 ? 1.965 1.553 -12.999 1.00 95.06 100 GLY A C 1
ATOM 742 O O . GLY A 1 100 ? 0.786 1.777 -13.255 1.00 95.06 100 GLY A O 1
ATOM 743 N N . SER A 1 101 ? 2.614 2.189 -12.019 1.00 96.38 101 SER A N 1
ATOM 744 C CA . SER A 1 101 ? 2.087 3.333 -11.268 1.00 96.38 101 SER A CA 1
ATOM 745 C C . SER A 1 101 ? 3.130 4.450 -11.149 1.00 96.38 101 SER A C 1
ATOM 747 O O . SER A 1 101 ? 4.274 4.291 -11.571 1.00 96.38 101 SER A O 1
ATOM 749 N N . ALA A 1 102 ? 2.745 5.567 -10.528 1.00 96.69 102 ALA A N 1
ATOM 750 C CA . ALA A 1 102 ? 3.648 6.676 -10.230 1.00 96.69 102 ALA A CA 1
ATOM 751 C C . ALA A 1 102 ? 4.535 6.457 -8.987 1.00 96.69 102 ALA A C 1
ATOM 753 O O . ALA A 1 102 ? 5.312 7.343 -8.649 1.00 96.69 102 ALA A O 1
ATOM 754 N N . MET A 1 103 ? 4.415 5.327 -8.277 1.00 97.81 103 MET A N 1
ATOM 755 C CA . MET A 1 103 ? 5.188 5.065 -7.059 1.00 97.81 103 MET A CA 1
ATOM 756 C C . MET A 1 103 ? 6.600 4.557 -7.408 1.00 97.81 103 MET A C 1
ATOM 758 O O . MET A 1 103 ? 6.729 3.410 -7.858 1.00 97.81 103 MET A O 1
ATOM 762 N N . PRO A 1 104 ? 7.658 5.370 -7.200 1.00 97.38 104 PRO A N 1
ATOM 763 C CA . PRO A 1 104 ? 9.018 5.002 -7.571 1.00 97.38 104 PRO A CA 1
ATOM 764 C C . PRO A 1 104 ? 9.626 4.011 -6.570 1.00 97.38 104 PRO A C 1
ATOM 766 O O . PRO A 1 104 ? 9.045 3.713 -5.525 1.00 97.38 104 PRO A O 1
ATOM 769 N N . SER A 1 105 ? 10.819 3.516 -6.898 1.00 98.31 105 SER A N 1
ATOM 770 C CA . SER A 1 105 ? 11.673 2.795 -5.954 1.00 98.31 105 SER A CA 1
ATOM 771 C C . SER A 1 105 ? 12.299 3.756 -4.936 1.00 98.31 105 SER A C 1
ATOM 773 O O . SER A 1 105 ? 12.763 4.842 -5.289 1.00 98.31 105 SER A O 1
ATOM 775 N N . TRP A 1 106 ? 12.354 3.312 -3.682 1.00 98.12 106 TRP A N 1
ATOM 776 C CA . TRP A 1 106 ? 12.995 4.001 -2.558 1.00 98.12 106 TRP A CA 1
ATOM 777 C C . TRP A 1 106 ? 14.188 3.223 -1.994 1.00 98.12 106 TRP A C 1
ATOM 779 O O . TRP A 1 106 ? 14.621 3.474 -0.874 1.00 98.12 106 TRP A O 1
ATOM 789 N N . GLU A 1 107 ? 14.724 2.263 -2.750 1.00 97.62 107 GLU A N 1
ATOM 790 C CA . GLU A 1 107 ? 15.857 1.429 -2.322 1.00 97.62 107 GLU A CA 1
ATOM 791 C C . GLU A 1 107 ? 17.085 2.261 -1.916 1.00 97.62 107 GLU A C 1
ATOM 793 O O . GLU A 1 107 ? 17.784 1.919 -0.966 1.00 97.62 107 GLU A O 1
ATOM 798 N N . TRP A 1 108 ? 17.291 3.401 -2.578 1.00 97.62 108 TRP A N 1
ATOM 799 C CA . TRP A 1 108 ? 18.399 4.326 -2.336 1.00 97.62 108 TRP A CA 1
ATOM 800 C C . TRP A 1 108 ? 18.385 4.995 -0.949 1.00 97.62 108 TRP A C 1
ATOM 802 O O . TRP A 1 108 ? 19.410 5.537 -0.544 1.00 97.62 108 TRP A O 1
ATOM 812 N N . LEU A 1 109 ? 17.266 4.952 -0.213 1.00 97.19 109 LEU A N 1
ATOM 813 C CA . LEU A 1 109 ? 17.190 5.463 1.162 1.00 97.19 109 LEU A CA 1
ATOM 814 C C . LEU A 1 109 ? 17.933 4.570 2.174 1.00 97.19 109 LEU A C 1
ATOM 816 O O . LEU A 1 109 ? 18.246 5.024 3.273 1.00 97.19 109 LEU A O 1
ATOM 820 N N . GLY A 1 110 ? 18.224 3.315 1.822 1.00 97.75 110 GLY A N 1
ATOM 821 C CA . GLY A 1 110 ? 18.868 2.355 2.718 1.00 97.75 110 GLY A CA 1
ATOM 822 C C . GLY A 1 110 ? 17.915 1.708 3.730 1.00 97.75 110 GLY A C 1
ATOM 823 O O . GLY A 1 110 ? 16.746 2.075 3.870 1.00 97.75 110 GLY A O 1
ATOM 824 N N . ASP A 1 111 ? 18.421 0.691 4.427 1.00 97.06 111 ASP A N 1
ATOM 825 C CA . ASP A 1 111 ? 17.595 -0.237 5.210 1.00 97.06 111 ASP A CA 1
ATOM 826 C C . ASP A 1 111 ? 16.894 0.413 6.400 1.00 97.06 111 ASP A C 1
ATOM 828 O O . ASP A 1 111 ? 15.720 0.138 6.647 1.00 97.06 111 ASP A O 1
ATOM 832 N N . GLU A 1 112 ? 17.591 1.297 7.111 1.00 96.38 112 GLU A N 1
ATOM 833 C CA . GLU A 1 112 ? 17.049 1.984 8.281 1.00 96.38 112 GLU A CA 1
ATOM 834 C C . GLU A 1 112 ? 15.855 2.871 7.905 1.00 96.38 112 GLU A C 1
ATOM 836 O O . GLU A 1 112 ? 14.778 2.755 8.492 1.00 96.38 112 GLU A O 1
ATOM 841 N N . ALA A 1 113 ? 16.019 3.708 6.880 1.00 97.69 113 ALA A N 1
ATOM 842 C CA . ALA A 1 113 ? 14.980 4.613 6.407 1.00 97.69 113 ALA A CA 1
ATOM 843 C C . ALA A 1 113 ? 13.784 3.858 5.807 1.00 97.69 113 ALA A C 1
ATOM 845 O O . ALA A 1 113 ? 12.634 4.202 6.086 1.00 97.69 113 ALA A O 1
ATOM 846 N N . VAL A 1 114 ? 14.033 2.796 5.030 1.00 98.31 114 VAL A N 1
ATOM 847 C CA . VAL A 1 114 ? 12.968 1.931 4.496 1.00 98.31 114 VAL A CA 1
ATOM 848 C C . VAL A 1 114 ? 12.202 1.241 5.626 1.00 98.31 114 VAL A C 1
ATOM 850 O O . VAL A 1 114 ? 10.972 1.225 5.601 1.00 98.31 114 VAL A O 1
ATOM 853 N N . GLY A 1 115 ? 12.897 0.705 6.632 1.00 97.06 115 GLY A N 1
ATOM 854 C CA . GLY A 1 115 ? 12.266 0.074 7.793 1.00 97.06 115 GLY A CA 1
ATOM 855 C C . GLY A 1 115 ? 11.445 1.062 8.629 1.00 97.06 115 GLY A C 1
ATOM 856 O O . GLY A 1 115 ? 10.332 0.740 9.064 1.00 97.06 115 GLY A O 1
ATOM 857 N N . ALA A 1 116 ? 11.951 2.288 8.803 1.00 97.69 116 ALA A N 1
ATOM 858 C CA . ALA A 1 116 ? 11.254 3.374 9.488 1.00 97.69 116 ALA A CA 1
ATOM 859 C C . ALA A 1 116 ? 9.964 3.767 8.742 1.00 97.69 116 ALA A C 1
ATOM 861 O O . ALA A 1 116 ? 8.883 3.769 9.335 1.00 97.69 116 ALA A O 1
ATOM 862 N N . LEU A 1 117 ? 10.044 3.989 7.424 1.00 98.44 117 LEU A N 1
ATOM 863 C CA . LEU A 1 117 ? 8.883 4.266 6.569 1.00 98.44 117 LEU A CA 1
ATOM 864 C C . LEU A 1 117 ? 7.867 3.120 6.573 1.00 98.44 117 LEU A C 1
ATOM 866 O O . LEU A 1 117 ? 6.667 3.367 6.672 1.00 98.44 117 LEU A O 1
ATOM 870 N N . ALA A 1 118 ? 8.321 1.865 6.510 1.00 97.25 118 ALA A N 1
ATOM 871 C CA . ALA A 1 118 ? 7.429 0.712 6.590 1.00 97.25 118 ALA A CA 1
ATOM 872 C C . ALA A 1 118 ? 6.682 0.658 7.931 1.00 97.25 118 ALA A C 1
ATOM 874 O O . ALA A 1 118 ? 5.508 0.291 7.967 1.00 97.25 118 ALA A O 1
ATOM 875 N N . GLY A 1 119 ? 7.338 1.063 9.024 1.00 95.88 119 GLY A N 1
ATOM 876 C CA . GLY A 1 119 ? 6.696 1.198 10.329 1.00 95.88 119 GLY A CA 1
ATOM 877 C C . GLY A 1 119 ? 5.626 2.274 10.340 1.00 95.88 119 GLY A C 1
ATOM 878 O O . GLY A 1 119 ? 4.506 2.004 10.754 1.00 95.88 119 GLY A O 1
ATOM 879 N N . HIS A 1 120 ? 5.937 3.444 9.795 1.00 97.50 120 HIS A N 1
ATOM 880 C CA . HIS A 1 120 ? 4.971 4.531 9.715 1.00 97.50 120 HIS A CA 1
ATOM 881 C C . HIS A 1 120 ? 3.760 4.186 8.833 1.00 97.50 120 HIS A C 1
ATOM 883 O O . HIS A 1 120 ? 2.620 4.478 9.184 1.00 97.50 120 HIS A O 1
ATOM 889 N N . VAL A 1 121 ? 3.968 3.484 7.715 1.00 97.31 121 VAL A N 1
ATOM 890 C CA . VAL A 1 121 ? 2.859 2.977 6.892 1.00 97.31 121 VAL A CA 1
ATOM 891 C C . VAL A 1 121 ? 1.999 1.978 7.672 1.00 97.31 121 VAL A C 1
ATOM 893 O O . VAL A 1 121 ? 0.777 2.037 7.562 1.00 97.31 121 VAL A O 1
ATOM 896 N N . LEU A 1 122 ? 2.594 1.086 8.475 1.00 95.44 122 LEU A N 1
ATOM 897 C CA . LEU A 1 122 ? 1.822 0.185 9.340 1.00 95.44 122 LEU A CA 1
ATOM 898 C C . LEU A 1 122 ? 0.985 0.950 10.362 1.00 95.44 122 LEU A C 1
ATOM 900 O O . LEU A 1 122 ? -0.182 0.617 10.517 1.00 95.44 122 LEU A O 1
ATOM 904 N N . GLU A 1 123 ? 1.524 1.998 10.984 1.00 95.25 123 GLU A N 1
ATOM 905 C CA . GLU A 1 123 ? 0.772 2.850 11.917 1.00 95.25 123 GLU A CA 1
ATOM 906 C C . GLU A 1 123 ? -0.453 3.488 11.237 1.00 95.25 123 GLU A C 1
ATOM 908 O O . GLU A 1 123 ? -1.557 3.459 11.782 1.00 95.25 123 GLU A O 1
ATOM 913 N N . LEU A 1 124 ? -0.300 4.008 10.012 1.00 96.81 124 LEU A N 1
ATOM 914 C CA . LEU A 1 124 ? -1.423 4.554 9.237 1.00 96.81 124 LEU A CA 1
ATOM 915 C C . LEU A 1 124 ? -2.476 3.480 8.918 1.00 96.81 124 LEU A C 1
ATOM 917 O O . LEU A 1 124 ? -3.680 3.741 8.978 1.00 96.81 124 LEU A O 1
ATOM 921 N N . VAL A 1 125 ? -2.033 2.260 8.605 1.00 96.69 125 VAL A N 1
ATOM 922 C CA . VAL A 1 125 ? -2.922 1.120 8.351 1.00 96.69 125 VAL A CA 1
ATOM 923 C C . VAL A 1 125 ? -3.612 0.645 9.634 1.00 96.69 125 VAL A C 1
ATOM 925 O O . VAL A 1 125 ? -4.793 0.320 9.587 1.00 96.69 125 VAL A O 1
ATOM 928 N N . GLU A 1 126 ? -2.939 0.649 10.783 1.00 95.69 126 GLU A N 1
ATOM 929 C CA . GLU A 1 126 ? -3.535 0.349 12.092 1.00 95.69 126 GLU A CA 1
ATOM 930 C C . GLU A 1 126 ? -4.652 1.329 12.436 1.00 95.69 126 GLU A C 1
ATOM 932 O O . GLU A 1 126 ? -5.750 0.906 12.791 1.00 95.69 126 GLU A O 1
ATOM 937 N N . VAL A 1 127 ? -4.412 2.632 12.254 1.00 95.12 127 VAL A N 1
ATOM 938 C CA . VAL A 1 127 ? -5.434 3.669 12.468 1.00 95.12 127 VAL A CA 1
ATOM 939 C C . VAL A 1 127 ? -6.628 3.463 11.530 1.00 95.12 127 VAL A C 1
ATOM 941 O O . VAL A 1 127 ? -7.781 3.588 11.948 1.00 95.12 127 VAL A O 1
ATOM 944 N N . GLY A 1 128 ? -6.372 3.116 10.267 1.00 95.19 128 GLY A N 1
ATOM 945 C CA . GLY A 1 128 ? -7.422 2.757 9.315 1.00 95.19 128 GLY A CA 1
ATOM 946 C C . GLY A 1 128 ? -8.212 1.515 9.732 1.00 95.19 128 GLY A C 1
ATOM 947 O O . GLY A 1 128 ? -9.442 1.498 9.676 1.00 95.19 128 GLY A O 1
ATOM 948 N N . ALA A 1 129 ? -7.517 0.481 10.208 1.00 95.38 129 ALA A N 1
ATOM 949 C CA . ALA A 1 129 ? -8.127 -0.752 10.684 1.00 95.38 129 ALA A CA 1
ATOM 950 C C . ALA A 1 129 ? -8.986 -0.508 11.931 1.00 95.38 129 ALA A C 1
ATOM 952 O O . ALA A 1 129 ? -10.105 -1.007 11.973 1.00 95.38 129 ALA A O 1
ATOM 953 N N . GLU A 1 130 ? -8.530 0.306 12.887 1.00 95.31 130 GLU A N 1
ATOM 954 C CA . GLU A 1 130 ? -9.311 0.714 14.064 1.00 95.31 130 GLU A CA 1
ATOM 955 C C . GLU A 1 130 ? -10.631 1.375 13.644 1.00 95.31 130 GLU A C 1
ATOM 957 O O . GLU A 1 130 ? -11.707 0.977 14.101 1.00 95.31 130 GLU A O 1
ATOM 962 N N . ARG A 1 131 ? -10.572 2.345 12.720 1.00 92.88 131 ARG A N 1
ATOM 963 C CA . ARG A 1 131 ? -11.770 3.021 12.196 1.00 92.88 131 ARG A CA 1
ATOM 964 C C . ARG A 1 131 ? -12.713 2.039 11.513 1.00 92.88 131 ARG A C 1
ATOM 966 O O . ARG A 1 131 ? -13.908 2.046 11.797 1.00 92.88 131 ARG A O 1
ATOM 973 N N . ARG A 1 132 ? -12.180 1.186 10.638 1.00 93.06 132 ARG A N 1
ATOM 974 C CA . ARG A 1 132 ? -12.961 0.184 9.907 1.00 93.06 132 ARG A CA 1
ATOM 975 C C . ARG A 1 132 ? -13.646 -0.798 10.856 1.00 93.06 132 ARG A C 1
ATOM 977 O O . ARG A 1 132 ? -14.847 -0.990 10.735 1.00 93.06 132 ARG A O 1
ATOM 984 N N . ILE A 1 133 ? -12.915 -1.359 11.819 1.00 93.38 133 ILE A N 1
ATOM 985 C CA . ILE A 1 133 ? -13.447 -2.300 12.818 1.00 93.38 133 ILE A CA 1
ATOM 986 C C . ILE A 1 133 ? -14.538 -1.633 13.653 1.00 93.38 133 ILE A C 1
ATOM 988 O O . ILE A 1 133 ? -15.588 -2.227 13.880 1.00 93.38 133 ILE A O 1
ATOM 992 N N . THR A 1 134 ? -14.322 -0.381 14.063 1.00 92.50 134 THR A N 1
ATOM 993 C CA . THR A 1 134 ? -15.333 0.395 14.790 1.00 92.50 134 THR A CA 1
ATOM 994 C C . THR A 1 134 ? -16.613 0.509 13.958 1.00 92.50 134 THR A C 1
ATOM 996 O O . THR A 1 134 ? -17.687 0.154 14.437 1.00 92.50 134 THR A O 1
ATOM 999 N N . LEU A 1 135 ? -16.510 0.939 12.696 1.00 90.88 135 LEU A N 1
ATOM 1000 C CA . LEU A 1 135 ? -17.661 1.090 11.799 1.00 90.88 135 LEU A CA 1
ATOM 1001 C C . LEU A 1 135 ? -18.370 -0.245 11.529 1.00 90.88 135 LEU A C 1
ATOM 1003 O O . LEU A 1 135 ? -19.591 -0.312 11.634 1.00 90.88 135 LEU A O 1
ATOM 1007 N N . GLU A 1 136 ? -17.616 -1.306 11.241 1.00 91.44 136 GLU A N 1
ATOM 1008 C CA . GLU A 1 136 ? -18.146 -2.659 11.039 1.00 91.44 136 GLU A CA 1
ATOM 1009 C C . GLU A 1 136 ? -18.917 -3.136 12.285 1.00 91.44 136 GLU A C 1
ATOM 1011 O O . GLU A 1 136 ? -20.050 -3.604 12.163 1.00 91.44 136 GLU A O 1
ATOM 1016 N N . SER A 1 137 ? -18.372 -2.926 13.489 1.00 89.69 137 SER A N 1
ATOM 1017 C CA . SER A 1 137 ? -19.018 -3.308 14.755 1.00 89.69 137 SER A CA 1
ATOM 1018 C C . SER A 1 137 ? -20.335 -2.561 15.008 1.00 89.69 137 SER A C 1
ATOM 1020 O O . SER A 1 137 ? -21.333 -3.164 15.407 1.00 89.69 137 SER A O 1
ATOM 1022 N N . LEU A 1 138 ? -20.384 -1.263 14.677 1.00 90.06 138 LEU A N 1
ATOM 1023 C CA . LEU A 1 138 ? -21.604 -0.460 14.760 1.00 90.06 138 LEU A CA 1
ATOM 1024 C C . LEU A 1 138 ? -22.674 -0.982 13.794 1.00 90.06 138 LEU A C 1
ATOM 1026 O O . LEU A 1 138 ? -23.837 -1.099 14.174 1.00 90.06 138 LEU A O 1
ATOM 1030 N N . THR A 1 139 ? -22.286 -1.332 12.563 1.00 89.62 139 THR A N 1
ATOM 1031 C CA . THR A 1 139 ? -23.223 -1.893 11.574 1.00 89.62 139 THR A CA 1
ATOM 1032 C C . THR A 1 139 ? -23.715 -3.294 11.939 1.00 89.62 139 THR A C 1
ATOM 1034 O O . THR A 1 139 ? -24.830 -3.653 11.569 1.00 89.62 139 THR A O 1
ATOM 1037 N N . ALA A 1 140 ? -22.926 -4.064 12.694 1.00 90.75 140 ALA A N 1
ATOM 1038 C CA . ALA A 1 140 ? -23.297 -5.388 13.191 1.00 90.75 140 ALA A CA 1
ATOM 1039 C C . ALA A 1 140 ? -24.188 -5.352 14.450 1.00 90.75 140 ALA A C 1
ATOM 1041 O O . ALA A 1 140 ? -24.681 -6.394 14.870 1.00 90.75 140 ALA A O 1
ATOM 1042 N N . GLY A 1 141 ? -24.413 -4.175 15.050 1.00 88.44 141 GLY A N 1
ATOM 1043 C CA . GLY A 1 141 ? -25.195 -4.034 16.284 1.00 88.44 141 GLY A CA 1
ATOM 1044 C C . GLY A 1 141 ? -24.428 -4.374 17.568 1.00 88.44 141 GLY A C 1
ATOM 1045 O O . GLY A 1 141 ? -25.013 -4.350 18.647 1.00 88.44 141 GLY A O 1
ATOM 1046 N N . GLU A 1 142 ? -23.124 -4.633 17.472 1.00 86.19 142 GLU A N 1
ATOM 1047 C CA . GLU A 1 142 ? -22.232 -4.957 18.589 1.00 86.19 142 GLU A CA 1
ATOM 1048 C C . GLU A 1 142 ? -21.153 -3.880 18.695 1.00 86.19 142 GLU A C 1
ATOM 1050 O O . GLU A 1 142 ? -19.987 -4.112 18.388 1.00 86.19 142 GLU A O 1
ATOM 1055 N N . ALA A 1 143 ? -21.553 -2.663 19.073 1.00 85.31 143 ALA A N 1
ATOM 1056 C CA . ALA A 1 143 ? -20.646 -1.522 19.134 1.00 85.31 143 ALA A CA 1
ATOM 1057 C C . ALA A 1 143 ? -19.435 -1.824 20.033 1.00 85.31 143 ALA A C 1
ATOM 1059 O O . ALA A 1 143 ? -19.560 -1.893 21.257 1.00 85.31 143 ALA A O 1
ATOM 1060 N N . LEU A 1 144 ? -18.258 -1.967 19.423 1.00 87.31 144 LEU A N 1
ATOM 1061 C CA . LEU A 1 144 ? -17.007 -2.019 20.163 1.00 87.31 144 LEU A CA 1
ATOM 1062 C C . LEU A 1 144 ? -16.653 -0.610 20.627 1.00 87.31 144 LEU A C 1
ATOM 1064 O O . LEU A 1 144 ? -16.790 0.366 19.882 1.00 87.31 144 LEU A O 1
ATOM 1068 N N . ASP A 1 145 ? -16.153 -0.499 21.854 1.00 89.56 145 ASP A N 1
ATOM 1069 C CA . ASP A 1 145 ? -15.492 0.732 22.254 1.00 89.56 145 ASP A CA 1
ATOM 1070 C C . ASP A 1 145 ? -14.173 0.913 21.475 1.00 89.56 145 ASP A C 1
ATOM 1072 O O . ASP A 1 145 ? -13.620 -0.017 20.876 1.00 89.56 145 ASP A O 1
ATOM 1076 N N . ARG A 1 146 ? -13.653 2.145 21.472 1.00 85.06 146 ARG A N 1
ATOM 1077 C CA . ARG A 1 146 ? -12.427 2.467 20.728 1.00 85.06 146 ARG A CA 1
ATOM 1078 C C . ARG A 1 146 ? -11.201 1.713 21.238 1.00 85.06 146 ARG A C 1
ATOM 1080 O O . ARG A 1 146 ? -10.305 1.439 20.449 1.00 85.06 146 ARG A O 1
ATOM 1087 N N . ALA A 1 147 ? -11.135 1.395 22.530 1.00 90.19 147 ALA A N 1
ATOM 1088 C CA . ALA A 1 147 ? -9.988 0.688 23.087 1.00 90.19 147 ALA A CA 1
ATOM 1089 C C . ALA A 1 147 ? -9.960 -0.761 22.582 1.00 90.19 147 ALA A C 1
ATOM 1091 O O . ALA A 1 147 ? -8.931 -1.216 22.088 1.00 90.19 147 ALA A O 1
ATOM 1092 N N . ALA A 1 148 ? -11.103 -1.446 22.602 1.00 91.94 148 ALA A N 1
ATOM 1093 C CA . ALA A 1 148 ? -11.268 -2.782 22.049 1.00 91.94 148 ALA A CA 1
ATOM 1094 C C . ALA A 1 148 ? -11.008 -2.809 20.533 1.00 91.94 148 ALA A C 1
ATOM 1096 O O . ALA A 1 148 ? -10.287 -3.681 20.047 1.00 91.94 148 ALA A O 1
ATOM 1097 N N . ALA A 1 149 ? -11.529 -1.830 19.783 1.00 92.06 149 ALA A N 1
ATOM 1098 C CA . ALA A 1 149 ? -11.272 -1.718 18.346 1.00 92.06 149 ALA A CA 1
ATOM 1099 C C . ALA A 1 149 ? -9.781 -1.500 18.036 1.00 92.06 149 ALA A C 1
ATOM 1101 O O . ALA A 1 149 ? -9.246 -2.105 17.104 1.00 92.06 149 ALA A O 1
ATOM 1102 N N . ARG A 1 150 ? -9.095 -0.677 18.837 1.00 93.12 150 ARG A N 1
ATOM 1103 C CA . ARG A 1 150 ? -7.657 -0.419 18.720 1.00 93.12 150 ARG A CA 1
ATOM 1104 C C . ARG A 1 150 ? -6.822 -1.659 19.009 1.00 93.12 150 ARG A C 1
ATOM 1106 O O . ARG A 1 150 ? -5.914 -1.961 18.239 1.00 93.12 150 ARG A O 1
ATOM 1113 N N . GLU A 1 151 ? -7.107 -2.372 20.094 1.00 93.62 151 GLU A N 1
ATOM 1114 C CA . GLU A 1 151 ? -6.386 -3.611 20.406 1.00 93.62 151 GLU A CA 1
ATOM 1115 C C . GLU A 1 151 ? -6.591 -4.646 19.301 1.00 93.62 151 GLU A C 1
ATOM 1117 O O . GLU A 1 151 ? -5.624 -5.217 18.796 1.00 93.62 151 GLU A O 1
ATOM 1122 N N . ARG A 1 152 ? -7.821 -4.778 18.795 1.00 91.38 152 ARG A N 1
ATOM 1123 C CA . ARG A 1 152 ? -8.096 -5.662 17.664 1.00 91.38 152 ARG A CA 1
ATOM 1124 C C . ARG A 1 152 ? -7.353 -5.251 16.389 1.00 91.38 152 ARG A C 1
ATOM 1126 O O . ARG A 1 152 ? -6.874 -6.112 15.653 1.00 91.38 152 ARG A O 1
ATOM 1133 N N . ALA A 1 153 ? -7.248 -3.953 16.112 1.00 93.19 153 ALA A N 1
ATOM 1134 C CA . ALA A 1 153 ? -6.492 -3.441 14.973 1.00 93.19 153 ALA A CA 1
ATOM 1135 C C . ALA A 1 153 ? -4.999 -3.786 15.080 1.00 93.19 153 ALA A C 1
ATOM 1137 O O . ALA A 1 153 ? -4.423 -4.282 14.110 1.00 93.19 153 ALA A O 1
ATOM 1138 N N . LYS A 1 154 ? -4.391 -3.601 16.258 1.00 91.38 154 LYS A N 1
ATOM 1139 C CA . LYS A 1 154 ? -2.990 -3.975 16.505 1.00 91.38 154 LYS A CA 1
ATOM 1140 C C . LYS A 1 154 ? -2.760 -5.466 16.300 1.00 91.38 154 LYS A C 1
ATOM 1142 O O . LYS A 1 154 ? -1.833 -5.838 15.588 1.00 91.38 154 LYS A O 1
ATOM 1147 N N . GLU A 1 155 ? -3.620 -6.317 16.858 1.00 88.06 155 GLU A N 1
ATOM 1148 C CA . GLU A 1 155 ? -3.529 -7.771 16.670 1.00 88.06 155 GLU A CA 1
ATOM 1149 C C . GLU A 1 155 ? -3.556 -8.164 15.190 1.00 88.06 155 GLU A C 1
ATOM 1151 O O . GLU A 1 155 ? -2.806 -9.037 14.757 1.00 88.06 155 GLU A O 1
ATOM 1156 N N . LEU A 1 156 ? -4.418 -7.522 14.399 1.00 86.12 156 LEU A N 1
ATOM 1157 C CA . LEU A 1 156 ? -4.535 -7.808 12.973 1.00 86.12 156 LEU A CA 1
ATOM 1158 C C . LEU A 1 156 ? -3.313 -7.340 12.179 1.00 86.12 156 LEU A C 1
ATOM 1160 O O . LEU A 1 156 ? -2.895 -8.036 11.259 1.00 86.12 156 LEU A O 1
ATOM 1164 N N . VAL A 1 157 ? -2.762 -6.166 12.488 1.00 85.50 157 VAL A N 1
ATOM 1165 C CA . VAL A 1 157 ? -1.713 -5.545 11.663 1.00 85.50 157 VAL A CA 1
ATOM 1166 C C . VAL A 1 157 ? -0.300 -5.946 12.092 1.00 85.50 157 VAL A C 1
ATOM 1168 O O . VAL A 1 157 ? 0.578 -6.076 11.242 1.00 85.50 157 VAL A O 1
ATOM 1171 N N . GLN A 1 158 ? -0.066 -6.175 13.384 1.00 76.25 158 GLN A N 1
ATOM 1172 C CA . GLN A 1 158 ? 1.274 -6.452 13.917 1.00 76.25 158 GLN A CA 1
ATOM 1173 C C . GLN A 1 158 ? 1.611 -7.940 13.996 1.00 76.25 158 GLN A C 1
ATOM 1175 O O . GLN A 1 158 ? 2.756 -8.298 14.267 1.00 76.25 158 GLN A O 1
ATOM 1180 N N . ALA A 1 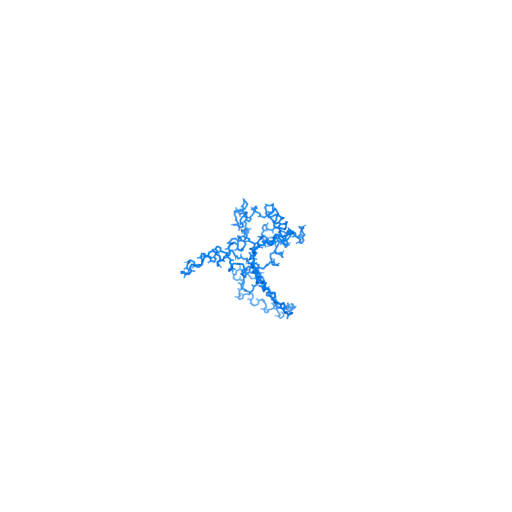159 ? 0.648 -8.829 13.760 1.00 71.06 159 ALA A N 1
ATOM 1181 C CA . ALA A 1 159 ? 0.910 -10.252 13.850 1.00 71.06 159 ALA A CA 1
ATOM 1182 C C . ALA A 1 159 ? 1.798 -10.739 12.690 1.00 71.06 159 ALA A C 1
ATOM 1184 O O . ALA A 1 159 ? 1.472 -10.612 11.504 1.00 71.06 159 ALA A O 1
ATOM 1185 N N . GLU A 1 160 ? 2.901 -11.402 13.027 1.00 66.62 160 GLU A N 1
ATOM 1186 C CA . GLU A 1 160 ? 3.778 -12.036 12.048 1.00 66.62 160 GLU A CA 1
ATOM 1187 C C . GLU A 1 160 ? 3.065 -13.236 11.412 1.00 66.62 160 GLU A C 1
ATOM 1189 O O . GLU A 1 160 ? 2.780 -14.241 12.057 1.00 66.62 160 GLU A O 1
ATOM 1194 N N . ALA A 1 161 ? 2.699 -13.127 10.136 1.00 64.25 161 ALA A N 1
ATOM 1195 C CA . ALA A 1 161 ? 2.369 -14.289 9.318 1.00 64.25 161 ALA A CA 1
ATOM 1196 C C . ALA A 1 161 ? 2.965 -14.088 7.942 1.00 64.25 161 ALA A C 1
ATOM 1198 O O . ALA A 1 161 ? 2.778 -13.048 7.317 1.00 64.25 161 ALA A O 1
ATOM 1199 N N . ARG A 1 162 ? 3.649 -15.118 7.462 1.00 67.56 162 ARG A N 1
ATOM 1200 C CA . ARG A 1 162 ? 4.052 -15.231 6.069 1.00 67.56 162 ARG A CA 1
ATOM 1201 C C . ARG A 1 162 ? 3.490 -16.534 5.545 1.00 67.56 162 ARG A C 1
ATOM 1203 O O . ARG A 1 162 ? 3.606 -17.575 6.190 1.00 67.56 162 ARG A O 1
ATOM 1210 N N . PHE A 1 163 ? 2.843 -16.474 4.394 1.00 75.38 163 PHE A N 1
ATOM 1211 C CA . PHE A 1 163 ? 2.523 -17.669 3.644 1.00 75.38 163 PHE A CA 1
ATOM 1212 C C . PHE A 1 163 ? 3.813 -18.228 3.050 1.00 75.38 163 PHE A C 1
ATOM 1214 O O . PHE A 1 163 ? 4.474 -17.555 2.259 1.00 75.38 163 PHE A O 1
ATOM 1221 N N . GLU A 1 164 ? 4.148 -19.466 3.408 1.00 78.19 164 GLU A N 1
ATOM 1222 C CA . GLU A 1 164 ? 5.230 -20.185 2.745 1.00 78.19 164 GLU A CA 1
ATOM 1223 C C . GLU A 1 164 ? 4.779 -20.555 1.330 1.00 78.19 164 GLU A C 1
ATOM 1225 O O . GLU A 1 164 ? 3.865 -21.365 1.137 1.00 78.19 164 GLU A O 1
ATOM 1230 N N . ALA A 1 165 ? 5.391 -19.915 0.335 1.00 77.56 165 ALA A N 1
ATOM 1231 C CA . ALA A 1 165 ? 5.064 -20.173 -1.053 1.00 77.56 165 ALA A CA 1
ATOM 1232 C C . ALA A 1 165 ? 5.462 -21.614 -1.418 1.00 77.56 165 ALA A C 1
ATOM 1234 O O . ALA A 1 165 ? 6.550 -22.064 -1.051 1.00 77.56 165 ALA A O 1
ATOM 1235 N N . PRO A 1 166 ? 4.627 -22.351 -2.174 1.00 83.62 166 PRO A N 1
ATOM 1236 C CA . PRO A 1 166 ? 5.033 -23.654 -2.673 1.00 83.62 166 PRO A CA 1
ATOM 1237 C C . PRO A 1 166 ? 6.292 -23.510 -3.544 1.00 83.62 166 PRO A C 1
ATOM 1239 O O . PRO A 1 166 ? 6.493 -22.465 -4.178 1.00 83.62 166 PRO A O 1
ATOM 1242 N N . PRO A 1 167 ? 7.137 -24.553 -3.613 1.00 86.94 167 PRO A N 1
ATOM 1243 C CA . PRO A 1 167 ? 8.356 -24.505 -4.406 1.00 86.94 167 PRO A CA 1
ATOM 1244 C C . PRO A 1 167 ? 8.032 -24.194 -5.869 1.00 86.94 167 PRO A C 1
ATOM 1246 O O . PRO A 1 167 ? 7.038 -24.669 -6.428 1.00 86.94 167 PRO A O 1
ATOM 1249 N N . ARG A 1 168 ? 8.889 -23.392 -6.509 1.00 87.38 168 ARG A N 1
ATOM 1250 C CA . ARG A 1 168 ? 8.713 -23.052 -7.924 1.00 87.38 168 ARG A CA 1
ATOM 1251 C C . ARG A 1 168 ? 8.892 -24.306 -8.771 1.00 87.38 168 ARG A C 1
ATOM 1253 O O . ARG A 1 168 ? 9.906 -24.991 -8.671 1.00 87.38 168 ARG A O 1
ATOM 1260 N N . VAL A 1 169 ? 7.922 -24.569 -9.639 1.00 89.56 169 VAL A N 1
ATOM 1261 C CA . VAL A 1 169 ? 8.012 -25.649 -10.624 1.00 89.56 169 VAL A CA 1
ATOM 1262 C C . VAL A 1 169 ? 8.915 -25.200 -11.771 1.00 89.56 169 VAL A C 1
ATOM 1264 O O . VAL A 1 169 ? 8.729 -24.112 -12.316 1.00 89.56 169 VAL A O 1
ATOM 1267 N N . THR A 1 170 ? 9.878 -26.035 -12.161 1.00 92.44 170 THR A N 1
ATOM 1268 C CA . THR A 1 170 ? 10.732 -25.773 -13.325 1.00 92.44 170 THR A CA 1
ATOM 1269 C C . THR A 1 170 ? 9.895 -25.794 -14.611 1.00 92.44 170 THR A C 1
ATOM 1271 O O . THR A 1 170 ? 9.223 -26.799 -14.875 1.00 92.44 170 THR A O 1
ATOM 1274 N N . PRO A 1 171 ? 9.924 -24.731 -15.437 1.00 93.69 171 PRO A N 1
ATOM 1275 C CA . PRO A 1 171 ? 9.196 -24.714 -16.700 1.00 93.69 171 PRO A CA 1
ATOM 1276 C C . PRO A 1 171 ? 9.662 -25.828 -17.645 1.00 93.69 171 PRO A C 1
ATOM 1278 O O . PRO A 1 171 ? 10.853 -25.998 -17.890 1.00 93.69 171 PRO A O 1
ATOM 1281 N N . ASN A 1 172 ? 8.709 -26.571 -18.205 1.00 95.88 172 ASN A N 1
ATOM 1282 C CA . ASN A 1 172 ? 8.922 -27.526 -19.291 1.00 95.88 172 ASN A CA 1
ATOM 1283 C C . ASN A 1 172 ? 7.692 -27.546 -20.212 1.00 95.88 172 ASN A C 1
ATOM 1285 O O . ASN A 1 172 ? 6.662 -26.951 -19.886 1.00 95.88 172 ASN A O 1
ATOM 1289 N N . ALA A 1 173 ? 7.783 -28.237 -21.352 1.00 97.19 173 ALA A N 1
ATOM 1290 C CA . ALA A 1 173 ? 6.719 -28.248 -22.357 1.00 97.19 173 ALA A CA 1
ATOM 1291 C C . ALA A 1 173 ? 5.349 -28.673 -21.792 1.00 97.19 173 ALA A C 1
ATOM 1293 O O . ALA A 1 173 ? 4.339 -28.041 -22.095 1.00 97.19 173 ALA A O 1
ATOM 1294 N N . SER A 1 174 ? 5.314 -29.690 -20.924 1.00 96.44 174 SER A N 1
ATOM 1295 C CA . SER A 1 174 ? 4.076 -30.178 -20.303 1.00 96.44 174 SER A CA 1
ATOM 1296 C C . SER A 1 174 ? 3.485 -29.159 -19.322 1.00 96.44 174 SER A C 1
ATOM 1298 O O . SER A 1 174 ? 2.297 -28.837 -19.389 1.00 96.44 174 SER A O 1
ATOM 1300 N N . VAL A 1 175 ? 4.325 -28.576 -18.458 1.00 95.56 175 VAL A N 1
ATOM 1301 C CA . VAL A 1 175 ? 3.912 -27.543 -17.492 1.00 95.56 175 VAL A CA 1
ATOM 1302 C C . VAL A 1 175 ? 3.367 -26.307 -18.212 1.00 95.56 175 VAL A C 1
ATOM 1304 O O . VAL A 1 175 ? 2.320 -25.789 -17.827 1.00 95.56 175 VAL A O 1
ATOM 1307 N N . LEU A 1 176 ? 4.027 -25.863 -19.286 1.00 95.62 176 LEU A N 1
ATOM 1308 C CA . LEU A 1 176 ? 3.589 -24.712 -20.079 1.00 95.62 176 LEU A CA 1
ATOM 1309 C C . LEU A 1 176 ? 2.286 -24.995 -20.836 1.00 95.62 176 LEU A C 1
ATOM 1311 O O . LEU A 1 176 ? 1.400 -24.141 -20.853 1.00 95.62 176 LEU A O 1
ATOM 1315 N N . ALA A 1 177 ? 2.130 -26.190 -21.417 1.00 96.44 177 ALA A N 1
ATOM 1316 C CA . ALA A 1 177 ? 0.896 -26.583 -22.095 1.00 96.44 177 ALA A CA 1
ATOM 1317 C C . ALA A 1 177 ? -0.298 -26.597 -21.128 1.00 96.44 177 ALA A C 1
ATOM 1319 O O . ALA A 1 177 ? -1.344 -26.017 -21.428 1.00 96.44 177 ALA A O 1
ATOM 1320 N N . ARG A 1 178 ? -0.121 -27.180 -19.933 1.00 95.94 178 ARG A N 1
ATOM 1321 C CA . ARG A 1 178 ? -1.142 -27.170 -18.876 1.00 95.94 178 ARG A CA 1
ATOM 1322 C C . ARG A 1 178 ? -1.449 -25.750 -18.399 1.00 95.94 178 ARG A C 1
ATOM 1324 O O . ARG A 1 178 ? -2.617 -25.399 -18.258 1.00 95.94 178 ARG A O 1
ATOM 1331 N N . GLY A 1 179 ? -0.423 -24.926 -18.183 1.00 94.88 179 GLY A N 1
ATOM 1332 C CA . GLY A 1 179 ? -0.589 -23.524 -17.797 1.00 94.88 179 GLY A CA 1
ATOM 1333 C C . GLY A 1 179 ? -1.387 -22.719 -18.827 1.00 94.88 179 GLY A C 1
ATOM 1334 O O . GLY A 1 179 ? -2.286 -21.972 -18.453 1.00 94.88 179 GLY A O 1
ATOM 1335 N N . LYS A 1 180 ? -1.126 -22.925 -20.125 1.00 95.94 180 LYS A N 1
ATOM 1336 C CA . LYS A 1 180 ? -1.854 -22.263 -21.219 1.00 95.94 180 LYS A CA 1
ATOM 1337 C C . LYS A 1 180 ? -3.335 -22.647 -21.264 1.00 95.94 180 LYS A C 1
ATOM 1339 O O . LYS A 1 180 ? -4.168 -21.775 -21.502 1.00 95.94 180 LYS A O 1
ATOM 1344 N N . ALA A 1 181 ? -3.665 -23.921 -21.043 1.00 96.69 181 ALA A N 1
ATOM 1345 C CA . ALA A 1 181 ? -5.058 -24.370 -20.974 1.00 96.69 181 ALA A CA 1
ATOM 1346 C C . ALA A 1 181 ? -5.802 -23.672 -19.823 1.00 96.69 181 ALA A C 1
ATOM 1348 O O . ALA A 1 181 ? -6.812 -23.010 -20.055 1.00 96.69 181 ALA A O 1
ATOM 1349 N N . LEU A 1 182 ? -5.220 -23.696 -18.617 1.00 96.69 182 LEU A N 1
ATOM 1350 C CA . LEU A 1 182 ? -5.788 -23.024 -17.444 1.00 96.69 182 LEU A CA 1
ATOM 1351 C C . LEU A 1 182 ? -5.942 -21.512 -17.655 1.00 96.69 182 LEU A C 1
ATOM 1353 O O . LEU A 1 182 ? -6.953 -20.935 -17.261 1.00 96.69 182 LEU A O 1
ATOM 1357 N N . TYR A 1 183 ? -4.964 -20.864 -18.289 1.00 97.06 183 TYR A N 1
ATOM 1358 C CA . TYR A 1 183 ? -5.017 -19.432 -18.568 1.00 97.06 183 TYR A CA 1
ATOM 1359 C C . TYR A 1 183 ? -6.193 -19.062 -19.485 1.00 97.06 183 TYR A C 1
ATOM 1361 O O . TYR A 1 183 ? -6.911 -18.100 -19.213 1.00 97.06 183 TYR A O 1
ATOM 1369 N N . ARG A 1 184 ? -6.432 -19.837 -20.548 1.00 96.75 184 ARG A N 1
ATOM 1370 C CA . ARG A 1 184 ? -7.557 -19.601 -21.469 1.00 96.75 184 ARG A CA 1
ATOM 1371 C C . ARG A 1 184 ? -8.910 -19.772 -20.796 1.00 96.75 184 ARG A C 1
ATOM 1373 O O . ARG A 1 184 ? -9.814 -18.981 -21.032 1.00 96.75 184 ARG A O 1
ATOM 1380 N N . GLU A 1 185 ? -9.027 -20.777 -19.939 1.00 97.25 185 GLU A N 1
ATOM 1381 C CA . GLU A 1 185 ? -10.267 -21.072 -19.221 1.00 97.25 185 GLU A CA 1
ATOM 1382 C C . GLU A 1 185 ? -10.604 -20.014 -18.161 1.00 97.25 185 GLU A C 1
ATOM 1384 O O . GLU A 1 185 ? -11.776 -19.703 -17.962 1.00 97.25 185 GLU A O 1
ATOM 1389 N N . ASN A 1 186 ? -9.594 -19.450 -17.486 1.00 97.88 186 ASN A N 1
ATOM 1390 C CA . ASN A 1 186 ? -9.811 -18.671 -16.260 1.00 97.88 186 ASN A CA 1
ATOM 1391 C C . ASN A 1 186 ? -9.404 -17.192 -16.361 1.00 97.88 186 ASN A C 1
ATOM 1393 O O . ASN A 1 186 ? -9.952 -16.359 -15.641 1.00 97.88 186 ASN A O 1
ATOM 1397 N N . CYS A 1 187 ? -8.448 -16.843 -17.225 1.00 97.81 187 CYS A N 1
ATOM 1398 C CA . CYS A 1 187 ? -7.767 -15.542 -17.188 1.00 97.81 187 CYS A CA 1
ATOM 1399 C C . CYS A 1 187 ? -8.016 -14.692 -18.442 1.00 97.81 187 CYS A C 1
ATOM 1401 O O . CYS A 1 187 ? -8.149 -13.468 -18.339 1.00 97.81 187 CYS A O 1
ATOM 1403 N N . ALA A 1 188 ? -8.114 -15.327 -19.616 1.00 97.25 188 ALA A N 1
ATOM 1404 C CA . ALA A 1 188 ? -8.168 -14.640 -20.911 1.00 97.25 188 ALA A CA 1
ATOM 1405 C C . ALA A 1 188 ? -9.369 -13.693 -21.067 1.00 97.25 188 ALA A C 1
ATOM 1407 O O . ALA A 1 188 ? -9.312 -12.724 -21.820 1.00 97.25 188 ALA A O 1
ATOM 1408 N N . ARG A 1 189 ? -10.442 -13.902 -20.296 1.00 96.44 189 ARG A N 1
ATOM 1409 C CA . ARG A 1 189 ? -11.606 -13.008 -20.291 1.00 96.44 189 ARG A CA 1
ATOM 1410 C C . ARG A 1 189 ? -11.266 -11.570 -19.879 1.00 96.44 189 ARG A C 1
ATOM 1412 O O . ARG A 1 189 ? -11.892 -10.646 -20.387 1.00 96.44 189 ARG A O 1
ATOM 1419 N N . CYS A 1 190 ? -10.315 -11.387 -18.961 1.00 97.12 190 CYS A N 1
ATOM 1420 C CA . CYS A 1 190 ? -9.906 -10.063 -18.478 1.00 97.12 190 CYS A CA 1
ATOM 1421 C C . CYS A 1 190 ? -8.570 -9.604 -19.072 1.00 97.12 190 CYS A C 1
ATOM 1423 O O . CYS A 1 190 ? -8.346 -8.406 -19.200 1.00 97.12 190 CYS A O 1
ATOM 1425 N N . HIS A 1 191 ? -7.691 -10.546 -19.419 1.00 96.12 191 HIS A N 1
ATOM 1426 C CA . HIS A 1 191 ? -6.324 -10.264 -19.861 1.00 96.12 191 HIS A CA 1
ATOM 1427 C C . HIS A 1 191 ? -6.085 -10.522 -21.362 1.00 96.12 191 HIS A C 1
ATOM 1429 O O . HIS A 1 191 ? -4.988 -10.295 -21.845 1.00 96.12 191 HIS A O 1
ATOM 1435 N N . GLY A 1 192 ? -7.086 -10.984 -22.119 1.00 96.31 192 GLY A N 1
ATOM 1436 C CA . GLY A 1 192 ? -6.927 -11.366 -23.526 1.00 96.31 192 GLY A CA 1
ATOM 1437 C C . GLY A 1 192 ? -6.202 -12.704 -23.715 1.00 96.31 192 GLY A C 1
ATOM 1438 O O . GLY A 1 192 ? -5.750 -13.333 -22.764 1.00 96.31 192 GLY A O 1
ATOM 1439 N N . GLU A 1 193 ? -6.086 -13.170 -24.960 1.00 94.94 193 GLU A N 1
ATOM 1440 C CA . GLU A 1 193 ? -5.433 -14.458 -25.273 1.00 94.94 193 GLU A CA 1
ATOM 1441 C C . GLU A 1 193 ? -3.914 -14.458 -25.025 1.00 94.94 193 GLU A C 1
ATOM 1443 O O . GLU A 1 193 ? -3.300 -15.526 -24.952 1.00 94.94 193 GLU A O 1
ATOM 1448 N N . THR A 1 194 ? -3.302 -13.277 -24.924 1.00 92.25 194 THR A N 1
ATOM 1449 C CA . THR A 1 194 ? -1.846 -13.093 -24.829 1.00 92.25 194 THR A CA 1
ATOM 1450 C C . THR A 1 194 ? -1.367 -12.537 -23.492 1.00 92.25 194 THR A C 1
ATOM 1452 O O . THR A 1 194 ? -0.154 -12.452 -23.302 1.00 92.25 194 THR A O 1
ATOM 1455 N N . GLY A 1 195 ? -2.276 -12.199 -22.572 1.00 88.19 195 GLY A N 1
ATOM 1456 C CA . GLY A 1 195 ? -1.947 -11.354 -21.417 1.00 88.19 195 GLY A CA 1
ATOM 1457 C C . GLY A 1 195 ? -1.907 -9.877 -21.745 1.00 88.19 195 GLY A C 1
ATOM 1458 O O . GLY A 1 195 ? -1.683 -9.133 -20.765 1.00 88.19 195 GLY A O 1
#

Radius of gyration: 28.13 Å; chains: 1; bounding box: 44×48×120 Å

Foldseek 3Di:
DDDDDDDDDDDDDPDDDPPPPPPDPDPPVVVVLLVLLLVCCVVQPCQQLNSLSQRPHVCQVVWVVGDGRLLLLFDPFDQFPVRFADLVRQLVCQQCPDPPTPTHHPVVVDDSSSSSNSVVSLVSSLNSQLVVQQVVCVVVVNHDDSVRSSVVSCCRHVDDDGHDDDDDDDDDPVVVVVVLVCCVVPPCVPVNSVD

Secondary structure (DSSP, 8-state):
----PPP----------------PPPPHHHHHHHHHHHHHHHHHTHHHH-TTSSS--TTGGG-SSPPP-GGGS--SS-S-TT----HHHHHHHHHH--TTSS----GGGHHHHHHHHHHHHHHHHHHHHHHHHHHHHHHTT----HHHHHHHHHHHHH------PPPPPPP-HHHHHHHHHHHHHHTHHHHTTT-

pLDDT: mean 87.74, std 14.92, range [42.59, 98.62]